Protein 1VMI (pdb70)

InterPro domains:
  IPR002505 Phosphate acetyl/butaryl transferase [PF01515] (1-320)
  IPR004614 Phosphate acetyltransferase [TIGR00651] (17-319)
  IPR012147 Phosphate acetyl/butyryltransferase [PIRSF000428] (2-324)
  IPR042112 Phosphate acetyltransferase, domain 2 [G3DSA:3.40.50.10750] (140-296)
  IPR042113 Phosphate acetyltransferase, domain 1 [G3DSA:3.40.50.10950] (14-319)
  IPR050500 Phosphate Acetyltransferase/Butyryltransferase [PTHR43356] (2-330)

Secondary structure (DSSP, 8-state):
--HHHHHHHHHHHGGGGSPPPEEEES--SSHHHHHHHHHHHHTTS-EEEEES-HHHHHHHHHHHT-----EEE-TTS----HHHHHHHHHHHGGGPPTTHHHHTTS-------TTSS-SEE-B-SSS-HHHHHHHIIIII-BPTT----EEEE--BSSS-----EESSSS-SS--HHHHHHHHHHHHHHHHHHHSSPPEE---S-STTSS-SHHHHHHHHHHHHHHHH-TTSEE--S--HHHHH-HHHHHHH-TT-TTTT------SSHHHHHHHHHHHHHHH-B----PEEESBS---B--TT--HHHHHHHHHHHH---

Sequence (321 aa):
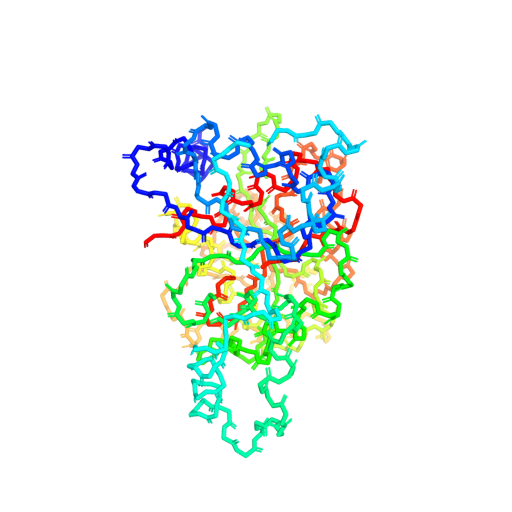TDPALRAIIERCRELALRAPARVVFPDALDQRVLKAAQYLHQQGLATPILVANPFELRQFALSHGVADGLQVIDPHGNLAREEFAHRWLARAGEKTPPDALEKLTDPLFAAAVSAGKADVCIAGNLSSTANVLRAGLRIIGLQPGCKTLSSIFLLPQYSGPALGFADCSVVPQPTAAQLADIALASAETWRAITGEEPRVALSFSSNGSARHPCVANVQQATEIVRERAPKLVVDGELQFDAAFVPEVAAQKAPASPLQGKANVVFPSLEAGNIGYKIAQRLGGYRAVGPLIQGLAAPHDLSRGCSVQEIIELALVAAVPR

Nearest PDB structures (foldseek):
  7t88-assembly1_A-2  TM=8.972E-01  e=1.144E-31  Escherichia coli str. K-12 substr. MG1655
  6znk-assembly2_H  TM=8.939E-01  e=1.761E-27  Bdellovibrio bacteriovorus HD100
  6zng-assembly1_E  TM=8.975E-01  e=1.053E-25  Bdellovibrio bacteriovorus HD100
  6zng-assembly1_D  TM=8.772E-01  e=2.173E-26  Bdellovibrio bacteriovorus HD100
  6znj-assembly1_B  TM=9.103E-01  e=3.195E-25  Bdellovibrio bacteriovorus HD100

B-factor: mean 49.69, std 4.91, range [24.26, 86.1]

Radius of gyration: 20.59 Å; Cα contacts (8 Å, |Δi|>4): 666; chains: 1; bounding box: 48×45×60 Å

GO terms:
  GO:0042803 protein homodimerization activity (F, IDA)
  GO:0008959 phosphate acetyltransferase activity (F, IDA)
  GO:0009408 response to heat (P, IMP)

Solvent-accessible surface area: 14406 Å² total

Structure (mmCIF, N/CA/C/O backbone):
data_1VMI
#
_entry.id   1VMI
#
_cell.length_a   95.307
_cell.length_b   95.307
_cell.length_c   175.512
_cell.angle_alpha   90.00
_cell.angle_beta   90.00
_cell.angle_gamma   120.00
#
_symmetry.space_group_name_H-M   'P 63 2 2'
#
loop_
_entity.id
_entity.type
_entity.pdbx_description
1 polymer 'putative phosphate acetyltransferase'
2 non-polymer GLYCEROL
3 water water
#
loop_
_atom_site.group_PDB
_atom_site.id
_atom_site.type_symbol
_atom_site.label_atom_id
_atom_site.label_alt_id
_atom_site.label_comp_id
_atom_site.label_asym_id
_atom_site.label_entity_id
_atom_site.label_seq_id
_atom_site.pdbx_PDB_ins_code
_atom_site.Cartn_x
_atom_site.Cartn_y
_atom_site.Cartn_z
_atom_site.occupancy
_atom_site.B_iso_or_equiv
_atom_site.auth_seq_id
_atom_site.auth_comp_id
_atom_site.auth_asym_id
_atom_site.auth_atom_id
_atom_site.pdbx_PDB_model_num
ATOM 1 N N . THR A 1 7 ? 12.523 49.977 34.584 1.00 63.04 -6 THR A N 1
ATOM 2 C CA . THR A 1 7 ? 13.880 49.645 35.136 1.00 62.85 -6 THR A CA 1
ATOM 3 C C . THR A 1 7 ? 14.279 48.190 34.840 1.00 62.15 -6 THR A C 1
ATOM 4 O O . THR A 1 7 ? 15.427 47.959 34.452 1.00 63.03 -6 THR A O 1
ATOM 8 N N . ASP A 1 8 ? 13.383 47.216 35.018 1.00 60.02 -5 ASP A N 1
ATOM 9 C CA . ASP A 1 8 ? 13.780 45.839 34.747 1.00 58.94 -5 ASP A CA 1
ATOM 10 C C . ASP A 1 8 ? 14.170 45.722 33.262 1.00 58.05 -5 ASP A C 1
ATOM 11 O O . ASP A 1 8 ? 13.358 46.017 32.380 1.00 57.34 -5 ASP A O 1
ATOM 16 N N . PRO A 1 9 ? 15.423 45.307 32.984 1.00 57.15 -4 PRO A N 1
ATOM 17 C CA . PRO A 1 9 ? 15.857 45.150 31.593 1.00 56.58 -4 PRO A CA 1
ATOM 18 C C . PRO A 1 9 ? 15.037 44.162 30.789 1.00 55.76 -4 PRO A C 1
ATOM 19 O O . PRO A 1 9 ? 14.989 44.274 29.575 1.00 56.13 -4 PRO A O 1
ATOM 23 N N . ALA A 1 10 ? 14.412 43.195 31.447 1.00 54.52 -3 ALA A N 1
ATOM 24 C CA . ALA A 1 10 ? 13.582 42.236 30.730 1.00 53.85 -3 ALA A CA 1
ATOM 25 C C . ALA A 1 10 ? 12.249 42.847 30.297 1.00 52.75 -3 ALA A C 1
ATOM 26 O O . ALA A 1 10 ? 11.781 42.558 29.212 1.00 52.50 -3 ALA A O 1
ATOM 28 N N . LEU A 1 11 ? 11.642 43.691 31.124 1.00 51.91 -2 LEU A N 1
ATOM 29 C CA . LEU A 1 11 ? 10.434 44.390 30.702 1.00 51.68 -2 LEU A CA 1
ATOM 30 C C . LEU A 1 11 ? 10.747 45.445 29.632 1.00 51.87 -2 LEU A C 1
ATOM 31 O O . LEU A 1 11 ? 10.052 45.553 28.621 1.00 52.09 -2 LEU A O 1
ATOM 36 N N . ARG A 1 12 ? 11.799 46.209 29.860 1.00 51.83 -1 ARG A N 1
ATOM 37 C CA . ARG A 1 12 ? 12.250 47.204 28.907 1.00 52.55 -1 ARG A CA 1
ATOM 38 C C . ARG A 1 12 ? 12.421 46.561 27.542 1.00 51.52 -1 ARG A C 1
ATOM 39 O O . ARG A 1 12 ? 11.918 47.069 26.533 1.00 51.19 -1 ARG A O 1
ATOM 47 N N . ALA A 1 13 ? 13.103 45.419 27.542 1.00 50.79 0 ALA A N 1
ATOM 48 C CA . ALA A 1 13 ? 13.417 44.701 26.319 1.00 50.57 0 ALA A CA 1
ATOM 49 C C . ALA A 1 13 ? 12.200 44.146 25.594 1.00 49.88 0 ALA A C 1
ATOM 50 O O . ALA A 1 13 ? 12.186 44.092 24.383 1.00 50.08 0 ALA A O 1
ATOM 52 N N . ILE A 1 14 ? 11.194 43.725 26.339 1.00 49.60 2 ILE A N 1
ATOM 53 C CA . ILE A 1 14 ? 9.956 43.151 25.779 1.00 49.21 2 ILE A CA 1
ATOM 54 C C . ILE A 1 14 ? 9.171 44.227 25.044 1.00 49.15 2 ILE A C 1
ATOM 55 O O . ILE A 1 14 ? 8.871 44.120 23.875 1.00 48.48 2 ILE A O 1
ATOM 60 N N . ILE A 1 15 ? 8.891 45.292 25.766 1.00 49.93 3 ILE A N 1
ATOM 61 C CA . ILE A 1 15 ? 8.173 46.449 25.258 1.00 50.99 3 ILE A CA 1
ATOM 62 C C . ILE A 1 15 ? 8.839 47.024 23.995 1.00 51.13 3 ILE A C 1
ATOM 63 O O . ILE A 1 15 ? 8.198 47.171 22.956 1.00 51.25 3 ILE A O 1
ATOM 68 N N . GLU A 1 16 ? 10.131 47.294 24.089 1.00 51.33 4 GLU A N 1
ATOM 69 C CA . GLU A 1 16 ? 10.854 47.876 22.984 1.00 51.67 4 GLU A CA 1
ATOM 70 C C . GLU A 1 16 ? 10.969 46.910 21.809 1.00 51.05 4 GLU A C 1
ATOM 71 O O . GLU A 1 16 ? 10.884 47.332 20.660 1.00 51.14 4 GLU A O 1
ATOM 77 N N . ARG A 1 17 ? 11.125 45.624 22.077 1.00 50.60 5 ARG A N 1
ATOM 78 C CA . ARG A 1 17 ? 11.111 44.641 20.991 1.00 50.44 5 ARG A CA 1
ATOM 79 C C . ARG A 1 17 ? 9.789 44.545 20.247 1.00 50.07 5 ARG A C 1
ATOM 80 O O . ARG A 1 17 ? 9.788 44.219 19.070 1.00 48.79 5 ARG A O 1
ATOM 88 N N . CYS A 1 18 ? 8.674 44.767 20.947 1.00 50.41 6 CYS A N 1
ATOM 89 C CA . CYS A 1 18 ? 7.357 44.854 20.300 1.00 50.64 6 CYS A CA 1
ATOM 90 C C . CYS A 1 18 ? 7.205 46.165 19.519 1.00 50.33 6 CYS A C 1
ATOM 91 O O . CYS A 1 18 ? 6.668 46.181 18.429 1.00 50.15 6 CYS A O 1
ATOM 94 N N . ARG A 1 19 ? 7.726 47.252 20.060 1.00 50.36 7 ARG A N 1
ATOM 95 C CA . ARG A 1 19 ? 7.817 48.498 19.288 1.00 50.49 7 ARG A CA 1
ATOM 96 C C . ARG A 1 19 ? 8.462 48.222 17.935 1.00 50.12 7 ARG A C 1
ATOM 97 O O . ARG A 1 19 ? 7.885 48.525 16.886 1.00 50.27 7 ARG A O 1
ATOM 99 N N . GLU A 1 20 ? 9.626 47.575 17.981 1.00 49.68 8 GLU A N 1
ATOM 100 C CA . GLU A 1 20 ? 10.510 47.435 16.826 1.00 49.11 8 GLU A CA 1
ATOM 101 C C . GLU A 1 20 ? 10.044 46.433 15.814 1.00 48.06 8 GLU A C 1
ATOM 102 O O . GLU A 1 20 ? 10.640 46.338 14.741 1.00 47.76 8 GLU A O 1
ATOM 108 N N . LEU A 1 21 ? 8.991 45.683 16.128 1.00 47.36 9 LEU A N 1
ATOM 109 C CA . LEU A 1 21 ? 8.363 44.814 15.135 1.00 46.99 9 LEU A CA 1
ATOM 110 C C . LEU A 1 21 ? 8.007 45.599 13.875 1.00 45.89 9 LEU A C 1
ATOM 111 O O . LEU A 1 21 ? 8.075 45.074 12.781 1.00 44.98 9 LEU A O 1
ATOM 116 N N . ALA A 1 22 ? 7.624 46.853 14.059 1.00 45.80 10 ALA A N 1
ATOM 117 C CA . ALA A 1 22 ? 7.258 47.743 12.957 1.00 46.24 10 ALA A CA 1
ATOM 118 C C . ALA A 1 22 ? 8.446 48.219 12.132 1.00 46.19 10 ALA A C 1
ATOM 119 O O . ALA A 1 22 ?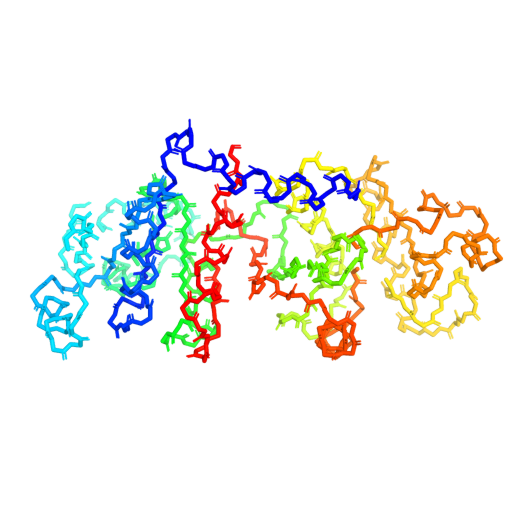 8.254 48.783 11.054 1.00 45.83 10 ALA A O 1
ATOM 121 N N . LEU A 1 23 ? 9.665 48.006 12.630 1.00 46.64 11 LEU A N 1
ATOM 122 C CA . LEU A 1 23 ? 10.875 48.607 12.012 1.00 46.90 11 LEU A CA 1
ATOM 123 C C . LEU A 1 23 ? 11.697 47.561 11.254 1.00 47.84 11 LEU A C 1
ATOM 124 O O . LEU A 1 23 ? 12.727 47.868 10.672 1.00 48.36 11 LEU A O 1
ATOM 129 N N . ARG A 1 24 ? 11.224 46.322 11.272 1.00 49.61 12 ARG A N 1
ATOM 130 C CA . ARG A 1 24 ? 11.817 45.231 10.507 1.00 51.14 12 ARG A CA 1
ATOM 131 C C . ARG A 1 24 ? 10.708 44.482 9.792 1.00 49.69 12 ARG A C 1
ATOM 132 O O . ARG A 1 24 ? 9.517 44.756 10.022 1.00 49.20 12 ARG A O 1
ATOM 140 N N . ALA A 1 25 ? 11.113 43.566 8.910 1.00 48.95 13 ALA A N 1
ATOM 141 C CA . ALA A 1 25 ? 10.185 42.773 8.098 1.00 48.41 13 ALA A CA 1
ATOM 142 C C . ALA A 1 25 ? 9.175 42.061 8.948 1.00 47.81 13 ALA A C 1
ATOM 143 O O . ALA A 1 25 ? 9.539 41.527 9.984 1.00 47.31 13 ALA A O 1
ATOM 145 N N . PRO A 1 26 ? 7.902 42.020 8.499 1.00 47.72 14 PRO A N 1
ATOM 146 C CA . PRO A 1 26 ? 6.869 41.494 9.403 1.00 47.92 14 PRO A CA 1
ATOM 147 C C . PRO A 1 26 ? 6.869 39.959 9.491 1.00 47.96 14 PRO A C 1
ATOM 148 O O . PRO A 1 26 ? 7.209 39.267 8.539 1.00 48.42 14 PRO A O 1
ATOM 152 N N . ALA A 1 27 ? 6.550 39.447 10.663 1.00 47.93 15 ALA A N 1
ATOM 153 C CA . ALA A 1 27 ? 6.329 38.033 10.851 1.00 48.01 15 ALA A CA 1
ATOM 154 C C . ALA A 1 27 ? 4.981 37.720 10.224 1.00 48.94 15 ALA A C 1
ATOM 155 O O . ALA A 1 27 ? 4.031 38.515 10.327 1.00 48.89 15 ALA A O 1
ATOM 157 N N . ARG A 1 28 ? 4.903 36.573 9.561 1.00 49.32 16 ARG A N 1
ATOM 158 C CA . ARG A 1 28 ? 3.652 36.086 9.026 1.00 49.96 16 ARG A CA 1
ATOM 159 C C . ARG A 1 28 ? 2.996 35.265 10.110 1.00 49.51 16 ARG A C 1
ATOM 160 O O . ARG A 1 28 ? 3.493 34.192 10.477 1.00 49.64 16 ARG A O 1
ATOM 168 N N . VAL A 1 29 ? 1.870 35.762 10.595 1.00 49.68 17 VAL A N 1
ATOM 169 C CA . VAL A 1 29 ? 1.117 35.112 11.670 1.00 49.82 17 VAL A CA 1
ATOM 170 C C . VAL A 1 29 ? -0.179 34.535 11.114 1.00 49.93 17 VAL A C 1
ATOM 171 O O . VAL A 1 29 ? -1.040 35.280 10.655 1.00 50.64 17 VAL A O 1
ATOM 175 N N . VAL A 1 30 ? -0.301 33.215 11.152 1.00 50.06 18 VAL A N 1
ATOM 176 C CA . VAL A 1 30 ? -1.469 32.538 10.584 1.00 50.73 18 VAL A CA 1
ATOM 177 C C . VAL A 1 30 ? -2.581 32.296 11.638 1.00 50.35 18 VAL A C 1
ATOM 178 O O . VAL A 1 30 ? -2.314 31.898 12.752 1.00 50.97 18 VAL A O 1
ATOM 182 N N . PHE A 1 31 ? -3.814 32.615 11.291 1.00 50.30 19 PHE A N 1
ATOM 183 C CA . PHE A 1 31 ? -4.956 32.468 12.197 1.00 50.32 19 PHE A CA 1
ATOM 184 C C . PHE A 1 31 ? -5.976 31.509 11.599 1.00 50.12 19 PHE A C 1
ATOM 185 O O . PHE A 1 31 ? -6.708 31.898 10.720 1.00 51.03 19 PHE A O 1
ATOM 193 N N . PRO A 1 32 ? -6.026 30.254 12.064 1.00 50.18 20 PRO A N 1
ATOM 194 C CA . PRO A 1 32 ? -6.980 29.298 11.510 1.00 49.96 20 PRO A CA 1
ATOM 195 C C . PRO A 1 32 ? -8.448 29.387 11.985 1.00 50.26 20 PRO A C 1
ATOM 196 O O . PRO A 1 32 ? -9.329 28.938 11.272 1.00 49.03 20 PRO A O 1
ATOM 200 N N . ASP A 1 33 ? -8.688 29.959 13.166 1.00 51.03 21 ASP A N 1
ATOM 201 C CA . ASP A 1 33 ? -10.015 30.253 13.683 1.00 50.36 21 ASP A CA 1
ATOM 202 C C . ASP A 1 33 ? -10.433 31.643 13.193 1.00 50.83 21 ASP A C 1
ATOM 203 O O . ASP A 1 33 ? -10.740 32.564 13.989 1.00 50.97 21 ASP A O 1
ATOM 208 N N . ALA A 1 34 ? -10.494 31.799 11.873 1.00 50.60 22 ALA A N 1
ATOM 209 C CA . ALA A 1 34 ? -10.697 33.132 11.276 1.00 50.43 22 ALA A CA 1
ATOM 210 C C . ALA A 1 34 ? -12.114 33.697 11.297 1.00 49.55 22 ALA A C 1
ATOM 211 O O . ALA A 1 34 ? -12.285 34.891 11.168 1.00 49.23 22 ALA A O 1
ATOM 213 N N . LEU A 1 35 ? -13.122 32.840 11.431 1.00 49.06 23 LEU A N 1
ATOM 214 C CA . LEU A 1 35 ? -14.488 33.256 11.419 1.00 49.05 23 LEU A CA 1
ATOM 215 C C . LEU A 1 35 ? -14.880 33.717 12.819 1.00 48.74 23 LEU A C 1
ATOM 216 O O . LEU A 1 35 ? -15.796 33.191 13.461 1.00 48.68 23 LEU A O 1
ATOM 221 N N . ASP A 1 36 ? -14.193 34.761 13.254 1.00 48.45 24 ASP A N 1
ATOM 222 C CA . ASP A 1 36 ? -14.329 35.271 14.572 1.00 48.00 24 ASP A CA 1
ATOM 223 C C . ASP A 1 36 ? -13.967 36.728 14.467 1.00 48.42 24 ASP A C 1
ATOM 224 O O . ASP A 1 36 ? -12.868 37.069 14.079 1.00 48.28 24 ASP A O 1
ATOM 229 N N . GLN A 1 37 ? -14.901 37.593 14.814 1.00 48.56 25 GLN A N 1
ATOM 230 C CA . GLN A 1 37 ? -14.687 38.994 14.632 1.00 49.74 25 GLN A CA 1
ATOM 231 C C . GLN A 1 37 ? -13.528 39.558 15.464 1.00 48.74 25 GLN A C 1
ATOM 232 O O . GLN A 1 37 ? -12.954 40.552 15.089 1.00 48.56 25 GLN A O 1
ATOM 238 N N . ARG A 1 38 ? -13.186 38.918 16.573 1.00 48.51 26 ARG A N 1
ATOM 239 C CA . ARG A 1 38 ? -12.046 39.330 17.376 1.00 47.76 26 ARG A CA 1
ATOM 240 C C . ARG A 1 38 ? -10.744 39.126 16.625 1.00 48.16 26 ARG A C 1
ATOM 241 O O . ARG A 1 38 ? -9.847 40.003 16.634 1.00 47.82 26 ARG A O 1
ATOM 249 N N . VAL A 1 39 ? -10.637 37.966 15.980 1.00 47.49 27 VAL A N 1
ATOM 250 C CA . VAL A 1 39 ? -9.484 37.672 15.122 1.00 47.94 27 VAL A CA 1
ATOM 251 C C . VAL A 1 39 ? -9.374 38.630 13.944 1.00 47.81 27 VAL A C 1
ATOM 252 O O . VAL A 1 39 ? -8.300 39.081 13.613 1.00 45.94 27 VAL A O 1
ATOM 256 N N . LEU A 1 40 ? -10.502 38.914 13.296 1.00 48.03 28 LEU A N 1
ATOM 257 C CA . LEU A 1 40 ? -10.511 39.860 12.170 1.00 47.60 28 LEU A CA 1
ATOM 258 C C . LEU A 1 40 ? -10.050 41.230 12.641 1.00 47.29 28 LEU A C 1
ATOM 259 O O . LEU A 1 40 ? -9.276 41.889 11.964 1.00 47.64 28 LEU A O 1
ATOM 264 N N . LYS A 1 41 ? -10.516 41.649 13.811 1.00 46.94 29 LYS A N 1
ATOM 265 C CA . LYS A 1 41 ? -10.123 42.929 14.359 1.00 46.27 29 LYS A CA 1
ATOM 266 C C . LYS A 1 41 ? -8.634 42.944 14.728 1.00 47.01 29 LYS A C 1
ATOM 267 O O . LYS A 1 41 ? -7.891 43.904 14.397 1.00 47.17 29 LYS A O 1
ATOM 273 N N . ALA A 1 42 ? -8.190 41.897 15.422 1.00 47.36 30 ALA A N 1
ATOM 274 C CA . ALA A 1 42 ? -6.772 41.785 15.799 1.00 47.56 30 ALA A CA 1
ATOM 275 C C . ALA A 1 42 ? -5.885 41.843 14.552 1.00 47.99 30 ALA A C 1
ATOM 276 O O . ALA A 1 42 ? -4.903 42.591 14.514 1.00 46.86 30 ALA A O 1
ATOM 278 N N . ALA A 1 43 ? -6.251 41.028 13.551 1.00 47.42 31 ALA A N 1
ATOM 279 C CA . ALA A 1 43 ? -5.606 40.989 12.237 1.00 47.53 31 ALA A CA 1
ATOM 280 C C . ALA A 1 43 ? -5.542 42.334 11.523 1.00 47.53 31 ALA A C 1
ATOM 281 O O . ALA A 1 43 ? -4.476 42.757 11.026 1.00 47.11 31 ALA A O 1
ATOM 283 N N . GLN A 1 44 ? -6.669 43.026 11.478 1.00 46.97 32 GLN A N 1
ATOM 284 C CA . GLN A 1 44 ? -6.692 44.305 10.811 1.00 47.01 32 GLN A CA 1
ATOM 285 C C . GLN A 1 44 ? -5.790 45.346 11.534 1.00 46.34 32 GLN A C 1
ATOM 286 O O . GLN A 1 44 ? -5.140 46.164 10.891 1.00 45.12 32 GLN A O 1
ATOM 292 N N . TYR A 1 45 ? -5.789 45.320 12.865 1.00 46.46 33 TYR A N 1
ATOM 293 C CA . TYR A 1 45 ? -4.910 46.159 13.667 1.00 45.94 33 TYR A CA 1
ATOM 294 C C . TYR A 1 45 ? -3.417 45.884 13.370 1.00 45.86 33 TYR A C 1
ATOM 295 O O . TYR A 1 45 ? -2.613 46.813 13.125 1.00 43.61 33 TYR A O 1
ATOM 304 N N . LEU A 1 46 ? -3.058 44.603 13.408 1.00 44.65 34 LEU A N 1
ATOM 305 C CA . LEU A 1 46 ? -1.681 44.191 13.155 1.00 45.44 34 LEU A CA 1
ATOM 306 C C . LEU A 1 46 ? -1.216 44.704 11.809 1.00 45.65 34 LEU A C 1
ATOM 307 O O . LEU A 1 46 ? -0.128 45.261 11.686 1.00 46.09 34 LEU A O 1
ATOM 312 N N . HIS A 1 47 ? -2.068 44.551 10.807 1.00 46.34 35 HIS A N 1
ATOM 313 C CA . HIS A 1 47 ? -1.783 45.013 9.456 1.00 45.57 35 HIS A CA 1
ATOM 314 C C . HIS A 1 47 ? -1.650 46.511 9.368 1.00 46.06 35 HIS A C 1
ATOM 315 O O . HIS A 1 47 ? -0.727 47.020 8.730 1.00 47.15 35 HIS A O 1
ATOM 322 N N . GLN A 1 48 ? -2.602 47.218 9.961 1.00 46.04 36 GLN A N 1
ATOM 323 C CA . GLN A 1 48 ? -2.636 48.653 9.903 1.00 46.14 36 GLN A CA 1
ATOM 324 C C . GLN A 1 48 ? -1.436 49.224 10.582 1.00 45.78 36 GLN A C 1
ATOM 325 O O . GLN A 1 48 ? -0.918 50.245 10.160 1.00 45.24 36 GLN A O 1
ATOM 331 N N . GLN A 1 49 ? -0.991 48.578 11.653 1.00 45.66 37 GLN A N 1
ATOM 332 C CA . GLN A 1 49 ? 0.153 49.084 12.411 1.00 45.24 37 GLN A CA 1
ATOM 333 C C . GLN A 1 49 ? 1.489 48.576 11.845 1.00 45.59 37 GLN A C 1
ATOM 334 O O . GLN A 1 49 ? 2.551 48.952 12.347 1.00 45.86 37 GLN A O 1
ATOM 340 N N . GLY A 1 50 ? 1.437 47.768 10.785 1.00 45.95 38 GLY A N 1
ATOM 341 C CA . GLY A 1 50 ? 2.643 47.154 10.205 1.00 46.45 38 GLY A CA 1
ATOM 342 C C . GLY A 1 50 ? 3.464 46.342 11.211 1.00 46.84 38 GLY A C 1
ATOM 343 O O . GLY A 1 50 ? 4.695 46.308 11.140 1.00 46.67 38 GLY A O 1
ATOM 344 N N . LEU A 1 51 ? 2.763 45.692 12.137 1.00 47.12 39 LEU A N 1
ATOM 345 C CA . LEU A 1 51 ? 3.375 44.929 13.211 1.00 48.03 39 LEU A CA 1
ATOM 346 C C . LEU A 1 51 ? 3.521 43.456 12.841 1.00 49.05 39 LEU A C 1
ATOM 347 O O . LEU A 1 51 ? 4.290 42.718 13.465 1.00 48.90 39 LEU A O 1
ATOM 352 N N . ALA A 1 52 ? 2.738 43.029 11.859 1.00 49.84 40 ALA A N 1
ATOM 353 C CA . ALA A 1 52 ? 2.780 41.650 11.385 1.00 50.31 40 ALA A CA 1
ATOM 354 C C . ALA A 1 52 ? 2.001 41.510 10.075 1.00 50.46 40 ALA A C 1
ATOM 355 O O . ALA A 1 52 ? 1.233 42.407 9.669 1.00 50.04 40 ALA A O 1
ATOM 357 N N . THR A 1 53 ? 2.241 40.396 9.398 1.00 50.89 41 THR A N 1
ATOM 358 C CA . THR A 1 53 ? 1.459 40.008 8.218 1.00 50.89 41 THR A CA 1
ATOM 359 C C . THR A 1 53 ? 0.487 38.890 8.626 1.00 51.36 41 THR A C 1
ATOM 360 O O . THR A 1 53 ? 0.894 37.729 8.687 1.00 52.34 41 THR A O 1
ATOM 364 N N . PRO A 1 54 ? -0.778 39.232 8.931 1.00 51.27 42 PRO A N 1
ATOM 365 C CA . PRO A 1 54 ? -1.746 38.217 9.277 1.00 51.56 42 PRO A CA 1
ATOM 366 C C . PRO A 1 54 ? -2.204 37.401 8.075 1.00 51.30 42 PRO A C 1
ATOM 367 O O . PRO A 1 54 ? -2.290 37.898 6.955 1.00 52.00 42 PRO A O 1
ATOM 371 N N . ILE A 1 55 ? -2.450 36.121 8.304 1.00 51.25 43 ILE A N 1
ATOM 372 C CA . ILE A 1 55 ? -2.964 35.243 7.267 1.00 50.06 43 ILE A CA 1
ATOM 373 C C . ILE A 1 55 ? -4.140 34.514 7.867 1.00 49.98 43 ILE A C 1
ATOM 374 O O . ILE A 1 55 ? -4.008 33.852 8.886 1.00 49.59 43 ILE A O 1
ATOM 379 N N . LEU A 1 56 ? -5.300 34.668 7.231 1.00 49.85 44 LEU A N 1
ATOM 380 C CA . LEU A 1 56 ? -6.535 34.070 7.699 1.00 49.17 44 LEU A CA 1
ATOM 381 C C . LEU A 1 56 ? -6.819 32.810 6.915 1.00 48.06 44 LEU A C 1
ATOM 382 O O . LEU A 1 56 ? -6.834 32.838 5.711 1.00 48.24 44 LEU A O 1
ATOM 387 N N . VAL A 1 57 ? -7.043 31.703 7.606 1.00 48.36 45 VAL A N 1
ATOM 388 C CA . VAL A 1 57 ? -7.321 30.395 6.956 1.00 48.46 45 VAL A CA 1
ATOM 389 C C . VAL A 1 57 ? -8.817 30.151 6.910 1.00 47.83 45 VAL A C 1
ATOM 390 O O . VAL A 1 57 ? -9.428 29.901 7.948 1.00 49.17 45 VAL A O 1
ATOM 394 N N 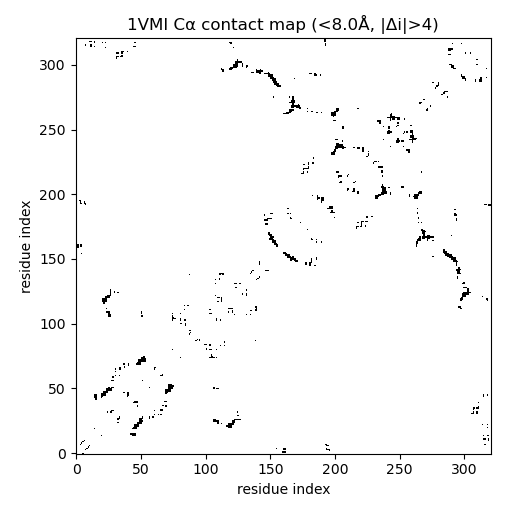. ALA A 1 58 ? -9.413 30.268 5.717 1.00 46.69 46 ALA A N 1
ATOM 395 C CA . ALA A 1 58 ? -10.887 30.179 5.549 1.00 45.76 46 ALA A CA 1
ATOM 396 C C . ALA A 1 58 ? -11.249 30.235 4.088 1.00 45.45 46 ALA A C 1
ATOM 397 O O . ALA A 1 58 ? -10.428 30.635 3.254 1.00 4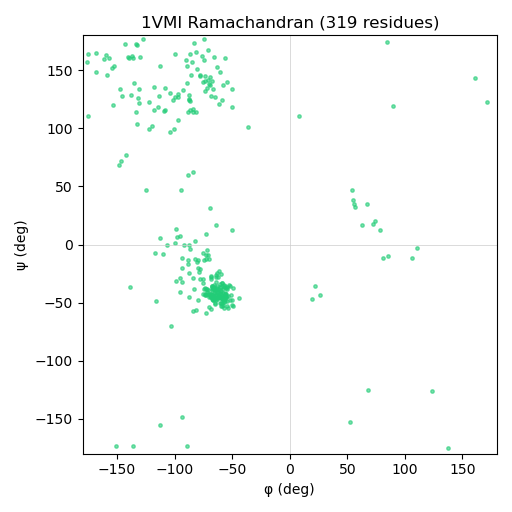5.92 46 ALA A O 1
ATOM 399 N N . ASN A 1 59 ? -12.478 29.848 3.765 1.00 44.16 47 ASN A N 1
ATOM 400 C CA . ASN A 1 59 ? -12.990 30.107 2.457 1.00 43.28 47 ASN A CA 1
ATOM 401 C C . ASN A 1 59 ? -13.178 31.626 2.311 1.00 42.89 47 ASN A C 1
ATOM 402 O O . ASN A 1 59 ? -13.792 32.266 3.182 1.00 41.84 47 ASN A O 1
ATOM 407 N N . PRO A 1 60 ? -12.621 32.208 1.240 1.00 42.04 48 PRO A N 1
ATOM 408 C CA . PRO A 1 60 ? -12.649 33.651 1.127 1.00 42.56 48 PRO A CA 1
ATOM 409 C C . PRO A 1 60 ? -14.040 34.207 0.891 1.00 42.41 48 PRO A C 1
ATOM 410 O O . PRO A 1 60 ? -14.301 35.336 1.247 1.00 43.05 48 PRO A O 1
ATOM 414 N N . PHE A 1 61 ? -14.919 33.419 0.288 1.00 43.15 49 PHE A N 1
ATOM 415 C CA . PHE A 1 61 ? -16.326 33.807 0.101 1.00 42.48 49 PHE A CA 1
ATOM 416 C C . PHE A 1 61 ? -17.089 33.769 1.417 1.00 42.97 49 PHE A C 1
ATOM 417 O O . PHE A 1 61 ? -17.870 34.667 1.724 1.00 42.09 49 PHE A O 1
ATOM 425 N N . GLU A 1 62 ? -16.826 32.747 2.218 1.00 44.07 50 GLU A N 1
ATOM 426 C CA . GLU A 1 62 ? -17.471 32.645 3.509 1.00 44.75 50 GLU A CA 1
ATOM 427 C C . GLU A 1 62 ? -17.043 33.747 4.469 1.00 44.79 50 GLU A C 1
ATOM 428 O O . GLU A 1 62 ? -17.881 34.356 5.149 1.00 44.42 50 GLU A O 1
ATOM 434 N N . LEU A 1 63 ? -15.742 33.973 4.525 1.00 45.24 51 LEU A N 1
ATOM 435 C CA . LEU A 1 63 ? -15.126 35.001 5.347 1.00 46.08 51 LEU A CA 1
ATOM 436 C C . LEU A 1 63 ? -15.523 36.412 4.931 1.00 47.18 51 LEU A C 1
ATOM 437 O O . LEU A 1 63 ? -15.795 37.259 5.793 1.00 47.82 51 LEU A O 1
ATOM 442 N N . ARG A 1 64 ? -15.538 36.690 3.633 1.00 47.13 52 ARG A N 1
ATOM 443 C CA . ARG A 1 64 ? -16.001 37.989 3.160 1.00 48.30 52 ARG A CA 1
ATOM 444 C C . ARG A 1 64 ? -17.443 38.316 3.624 1.00 48.30 52 ARG A C 1
ATOM 445 O O . ARG A 1 64 ? -17.721 39.431 4.033 1.00 47.83 52 ARG A O 1
ATOM 450 N N . GLN A 1 65 ? -18.345 37.346 3.514 1.00 48.70 53 GLN A N 1
ATOM 451 C CA . GLN A 1 65 ? -19.717 37.452 3.998 1.00 49.31 53 GLN A CA 1
ATOM 452 C C . GLN A 1 65 ? -19.746 37.648 5.519 1.00 48.69 53 GLN A C 1
ATOM 453 O O . GLN A 1 65 ? -20.486 38.492 6.035 1.00 48.13 53 GLN A O 1
ATOM 459 N N . PHE A 1 66 ? -18.923 36.870 6.229 1.00 48.60 54 PHE A N 1
ATOM 460 C CA . PHE A 1 66 ? -18.808 36.958 7.687 1.00 48.13 54 PHE A CA 1
ATOM 461 C C . PHE A 1 66 ? -18.423 38.384 8.096 1.00 47.89 54 PHE A C 1
ATOM 462 O O . PHE A 1 66 ? -19.097 39.041 8.880 1.00 47.35 54 PHE A O 1
ATOM 470 N N . ALA A 1 67 ? -17.334 38.846 7.518 1.00 48.21 55 ALA A N 1
ATOM 471 C CA . ALA A 1 67 ? -16.736 40.117 7.848 1.00 48.48 55 ALA A CA 1
ATOM 472 C C . ALA A 1 67 ? -17.624 41.286 7.477 1.00 48.96 55 ALA A C 1
ATOM 473 O O . ALA A 1 67 ? -17.654 42.272 8.185 1.00 49.57 55 ALA A O 1
ATOM 475 N N . LEU A 1 68 ? -18.337 41.171 6.368 1.00 49.41 56 LEU A N 1
ATOM 476 C CA . LEU A 1 68 ? -19.260 42.196 5.945 1.00 49.70 56 LEU A CA 1
ATOM 477 C C . LEU A 1 68 ? -20.406 42.255 6.951 1.00 50.53 56 LEU A C 1
ATOM 478 O O . LEU A 1 68 ? -20.884 43.357 7.281 1.00 50.62 56 LEU A O 1
ATOM 481 N N . SER A 1 69 ? -20.833 41.107 7.475 1.00 51.03 57 SER A N 1
ATOM 482 C CA . SER A 1 69 ? -21.961 41.114 8.412 1.00 52.21 57 SER A CA 1
ATOM 483 C C . SER A 1 69 ? -21.551 41.535 9.831 1.00 52.55 57 SER A C 1
ATOM 484 O O . SER A 1 69 ? -22.383 41.972 10.589 1.00 52.90 57 SER A O 1
ATOM 487 N N . HIS A 1 70 ? -20.274 41.454 10.176 1.00 53.14 58 HIS A N 1
ATOM 488 C CA . HIS A 1 70 ? -19.814 41.925 11.495 1.00 53.55 58 HIS A CA 1
ATOM 489 C C . HIS A 1 70 ? -19.185 43.323 11.421 1.00 53.31 58 HIS A C 1
ATOM 490 O O . HIS A 1 70 ? -18.728 43.851 12.420 1.00 52.92 58 HIS A O 1
ATOM 497 N N . GLY A 1 71 ? -19.169 43.918 10.236 1.00 53.12 59 GLY A N 1
ATOM 498 C CA . GLY A 1 71 ? -18.629 45.256 10.043 1.00 53.35 59 GLY A CA 1
ATOM 499 C C . GLY A 1 71 ? -17.133 45.446 10.238 1.00 53.78 59 GLY A C 1
ATOM 500 O O . GLY A 1 71 ? -16.718 46.503 10.702 1.00 54.45 59 GLY A O 1
ATOM 501 N N . VAL A 1 72 ? -16.328 44.452 9.877 1.00 54.05 60 VAL A N 1
ATOM 502 C CA . VAL A 1 72 ? -14.882 44.516 10.036 1.00 55.16 60 VAL A CA 1
ATOM 503 C C . VAL A 1 72 ? -14.184 44.672 8.690 1.00 56.41 60 VAL A C 1
ATOM 504 O O . VAL A 1 72 ? -14.478 43.965 7.744 1.00 56.56 60 VAL A O 1
ATOM 508 N N . ALA A 1 73 ? -13.224 45.588 8.642 1.00 58.26 61 ALA A N 1
ATOM 509 C CA . ALA A 1 73 ? -12.500 45.887 7.426 1.00 59.56 61 ALA A CA 1
ATOM 510 C C . ALA A 1 73 ? -11.481 44.791 7.065 1.00 60.62 61 ALA A C 1
ATOM 511 O O . ALA A 1 73 ? -10.516 44.530 7.809 1.00 60.87 61 ALA A O 1
ATOM 521 N N . ASP A 1 75 ? -9.634 44.869 4.301 1.00 59.81 63 ASP A N 1
ATOM 522 C CA . ASP A 1 75 ? -8.612 45.535 3.503 1.00 58.96 63 ASP A CA 1
ATOM 523 C C . ASP A 1 75 ? -7.188 45.087 3.802 1.00 57.43 63 ASP A C 1
ATOM 524 O O . ASP A 1 75 ? -6.693 45.252 4.914 1.00 56.14 63 ASP A O 1
ATOM 529 N N . GLY A 1 76 ? -6.530 44.548 2.780 1.00 56.12 64 GLY A N 1
ATOM 530 C CA . GLY A 1 76 ? -5.109 44.229 2.851 1.00 55.22 64 GLY A CA 1
ATOM 531 C C . GLY A 1 76 ? -4.772 42.951 3.596 1.00 54.66 64 GLY A C 1
ATOM 532 O O . GLY A 1 76 ? -3.609 42.732 3.896 1.00 54.11 64 GLY A O 1
ATOM 533 N N . LEU A 1 77 ? -5.770 42.103 3.893 1.00 54.14 65 LEU A N 1
ATOM 534 C CA . LEU A 1 77 ? -5.545 40.866 4.683 1.00 53.74 65 LEU A CA 1
ATOM 535 C C . LEU A 1 77 ? -5.492 39.639 3.791 1.00 53.42 65 LEU A C 1
ATOM 536 O O . LEU A 1 77 ? -6.452 39.375 3.056 1.00 53.52 65 LEU A O 1
ATOM 541 N N . GLN A 1 78 ? -4.406 38.865 3.875 1.00 52.22 66 GLN A N 1
ATOM 542 C CA . GLN A 1 78 ? -4.343 37.663 3.097 1.00 52.35 66 GLN A CA 1
ATOM 543 C C . GLN A 1 78 ? -5.272 36.599 3.690 1.00 50.25 66 GLN A C 1
ATOM 544 O O . GLN A 1 78 ? -5.299 36.376 4.870 1.00 48.99 66 GLN A O 1
ATOM 550 N N . VAL A 1 79 ? -6.061 35.992 2.812 1.00 49.80 67 VAL A N 1
ATOM 551 C CA . VAL A 1 79 ? -6.912 34.856 3.104 1.00 49.48 67 VAL A CA 1
ATOM 552 C C . VAL A 1 79 ? -6.488 33.654 2.255 1.00 49.09 67 VAL A C 1
ATOM 553 O O . VAL A 1 79 ? -6.287 33.779 1.064 1.00 47.45 67 VAL A O 1
ATOM 557 N N . ILE A 1 80 ? -6.407 32.485 2.878 1.00 49.55 68 ILE A N 1
ATOM 558 C CA . ILE A 1 80 ? -6.007 31.276 2.192 1.00 50.01 68 ILE A CA 1
ATOM 559 C C . ILE A 1 80 ? -6.995 30.132 2.511 1.00 49.69 68 ILE A C 1
ATOM 560 O O . ILE A 1 80 ? -7.283 29.845 3.667 1.00 50.05 68 ILE A O 1
ATOM 565 N N . ASP A 1 81 ? -7.531 29.510 1.460 1.00 48.96 69 ASP A N 1
ATOM 566 C CA . ASP A 1 81 ? -8.521 28.459 1.588 1.00 48.63 69 ASP A CA 1
ATOM 567 C C . ASP A 1 81 ? -7.855 27.065 1.765 1.00 48.00 69 ASP A C 1
ATOM 568 O O . ASP A 1 81 ? -7.183 26.584 0.851 1.00 47.76 69 ASP A O 1
ATOM 573 N N . PRO A 1 82 ? -8.059 26.413 2.935 1.00 47.68 70 PRO A N 1
ATOM 574 C CA . PRO A 1 82 ? -7.431 25.131 3.182 1.00 48.45 70 PRO A CA 1
ATOM 575 C C . PRO A 1 82 ? -8.074 23.992 2.420 1.00 48.85 70 PRO A C 1
ATOM 576 O O . PRO A 1 82 ? -7.467 22.947 2.334 1.00 49.42 70 PRO A O 1
ATOM 580 N N . HIS A 1 83 ? -9.263 24.206 1.847 1.00 49.15 71 HIS A N 1
ATOM 581 C CA . HIS A 1 83 ? -9.880 23.227 0.979 1.00 49.30 71 HIS A CA 1
ATOM 582 C C . HIS A 1 83 ? -9.442 23.426 -0.472 1.00 48.88 71 HIS A C 1
ATOM 583 O O . HIS A 1 83 ? -9.650 22.565 -1.311 1.00 48.75 71 HIS A O 1
ATOM 590 N N . GLY A 1 84 ? -8.834 24.560 -0.783 1.00 48.11 72 GLY A N 1
ATOM 591 C CA . GLY A 1 84 ? -8.163 24.698 -2.071 1.00 47.31 72 GLY A CA 1
ATOM 592 C C . GLY A 1 84 ? -6.701 24.337 -1.892 1.00 46.53 72 GLY A C 1
ATOM 593 O O . GLY A 1 84 ? -6.353 23.523 -1.033 1.00 47.15 72 GLY A O 1
ATOM 594 N N . ASN A 1 85 ? -5.839 24.974 -2.672 1.00 45.16 73 ASN A N 1
ATOM 595 C CA . ASN A 1 85 ? -4.412 24.918 -2.421 1.00 44.75 73 ASN A CA 1
ATOM 596 C C . ASN A 1 85 ? -3.919 23.462 -2.327 1.00 44.39 73 ASN A C 1
ATOM 597 O O . ASN A 1 85 ? -3.188 23.089 -1.411 1.00 44.99 73 ASN A O 1
ATOM 602 N N . LEU A 1 86 ? -4.347 22.655 -3.295 1.00 43.90 74 LEU A N 1
ATOM 603 C CA . LEU A 1 86 ? -3.949 21.248 -3.406 1.00 43.32 74 LEU A CA 1
ATOM 604 C C . LEU A 1 86 ? -2.437 21.109 -3.569 1.00 43.83 74 LEU A C 1
ATOM 605 O O . LEU A 1 86 ? -1.812 20.267 -2.938 1.00 42.79 74 LEU A O 1
ATOM 610 N N . ALA A 1 87 ? -1.873 21.940 -4.435 1.00 44.96 75 ALA A N 1
ATOM 611 C CA . ALA A 1 87 ? -0.427 22.004 -4.632 1.00 45.97 75 ALA A CA 1
ATOM 612 C C . ALA A 1 87 ? 0.281 22.145 -3.301 1.00 46.95 75 ALA A C 1
ATOM 613 O O . ALA A 1 87 ? 1.218 21.422 -3.016 1.00 45.46 75 ALA A O 1
ATOM 623 N N . ARG A 1 89 ? -1.131 21.706 -0.152 1.00 47.14 77 ARG A N 1
ATOM 624 C CA . ARG A 1 89 ? -1.485 20.560 0.680 1.00 46.54 77 ARG A CA 1
ATOM 625 C C . ARG A 1 89 ? -0.724 19.282 0.319 1.00 45.61 77 ARG A C 1
ATOM 626 O O . ARG A 1 89 ? -0.403 18.513 1.205 1.00 44.58 77 ARG A O 1
ATOM 634 N N . GLU A 1 90 ? -0.454 19.064 -0.969 1.00 45.49 78 GLU A N 1
ATOM 635 C CA . GLU A 1 90 ? 0.432 17.970 -1.408 1.00 46.17 78 GLU A CA 1
ATOM 636 C C . GLU A 1 90 ? 1.859 18.077 -0.862 1.00 46.35 78 GLU A C 1
ATOM 637 O O . GLU A 1 90 ? 2.415 17.102 -0.369 1.00 46.33 78 GLU A O 1
ATOM 643 N N . GLU A 1 91 ? 2.428 19.272 -0.927 1.00 46.94 79 GLU A N 1
ATOM 644 C CA . GLU A 1 91 ? 3.702 19.552 -0.284 1.00 47.74 79 GLU A CA 1
ATOM 645 C C . GLU A 1 91 ? 3.624 19.321 1.238 1.00 46.41 79 GLU A C 1
ATOM 646 O O . GLU A 1 91 ? 4.562 18.809 1.819 1.00 46.40 79 GLU A O 1
ATOM 652 N N . PHE A 1 92 ? 2.528 19.702 1.890 1.00 45.78 80 PHE A N 1
ATOM 653 C CA . PHE A 1 92 ? 2.403 19.503 3.349 1.00 44.90 80 PHE A CA 1
ATOM 654 C C . PHE A 1 92 ? 2.272 17.995 3.673 1.00 44.52 80 PHE A C 1
ATOM 655 O O . PHE A 1 92 ? 2.856 17.487 4.628 1.00 43.79 80 PHE A O 1
ATOM 663 N N . ALA A 1 93 ? 1.473 17.304 2.876 1.00 44.08 81 ALA A N 1
ATOM 664 C CA . ALA A 1 93 ? 1.322 15.874 2.997 1.00 44.58 81 ALA A CA 1
ATOM 665 C C . ALA A 1 93 ? 2.676 15.210 2.887 1.00 45.22 81 ALA A C 1
ATOM 666 O O . ALA A 1 93 ? 3.010 14.362 3.711 1.00 45.32 81 ALA A O 1
ATOM 668 N N . HIS A 1 94 ? 3.463 15.614 1.886 1.00 46.00 82 HIS A N 1
ATOM 669 C CA . HIS A 1 94 ? 4.801 15.032 1.679 1.00 47.00 82 HIS A CA 1
ATOM 670 C C . HIS A 1 94 ? 5.760 15.326 2.848 1.00 46.58 82 HIS A C 1
ATOM 671 O O . HIS A 1 94 ? 6.403 14.413 3.348 1.00 45.78 82 HIS A O 1
ATOM 678 N N . ARG A 1 95 ? 5.809 16.573 3.323 1.00 46.71 83 ARG A N 1
ATOM 679 C CA . ARG A 1 95 ? 6.616 16.911 4.499 1.00 47.74 83 ARG A CA 1
ATOM 680 C C . ARG A 1 95 ? 6.189 16.148 5.751 1.00 47.30 83 ARG A C 1
ATOM 681 O O . ARG A 1 95 ? 7.007 15.798 6.598 1.00 47.23 83 ARG A O 1
ATOM 689 N N . TRP A 1 96 ? 4.899 15.890 5.867 1.00 47.86 84 TRP A N 1
ATOM 690 C CA . TRP A 1 96 ? 4.362 15.129 6.986 1.00 48.18 84 TRP A CA 1
ATOM 691 C C . TRP A 1 96 ? 4.796 13.667 6.904 1.00 47.53 84 TRP A C 1
ATOM 692 O O . TRP A 1 96 ? 5.165 13.079 7.892 1.00 46.69 84 TRP A O 1
ATOM 703 N N . LEU A 1 97 ? 4.722 13.092 5.717 1.00 47.97 85 LEU A N 1
ATOM 704 C CA . LEU A 1 97 ? 5.142 11.698 5.507 1.00 48.48 85 LEU A CA 1
ATOM 705 C C . LEU A 1 97 ? 6.612 11.527 5.862 1.00 48.67 85 LEU A C 1
ATOM 706 O O . LEU A 1 97 ? 6.953 10.704 6.697 1.00 48.71 85 LEU A O 1
ATOM 711 N N . ALA A 1 98 ? 7.458 12.365 5.275 1.00 49.28 86 ALA A N 1
ATOM 712 C CA . ALA A 1 98 ? 8.891 12.372 5.567 1.00 50.09 86 ALA A CA 1
ATOM 713 C C . ALA A 1 98 ? 9.236 12.454 7.067 1.00 50.73 86 ALA A C 1
ATOM 714 O O . ALA A 1 98 ? 10.206 11.865 7.525 1.00 50.19 86 ALA A O 1
ATOM 716 N N . ARG A 1 99 ? 8.447 13.191 7.827 1.00 52.27 87 ARG A N 1
ATOM 717 C CA . ARG A 1 99 ? 8.733 13.396 9.241 1.00 53.32 87 ARG A CA 1
ATOM 718 C C . ARG A 1 99 ? 8.181 12.212 10.009 1.00 53.47 87 ARG A C 1
ATOM 719 O O . ARG A 1 99 ? 8.912 11.513 10.684 1.00 54.22 87 ARG A O 1
ATOM 727 N N . ALA A 1 100 ? 6.885 11.969 9.853 1.00 53.60 88 ALA A N 1
ATOM 728 C CA . ALA A 1 100 ? 6.149 11.082 10.749 1.00 53.73 88 ALA A CA 1
ATOM 729 C C . ALA A 1 100 ? 6.206 9.624 10.331 1.00 53.67 88 ALA A C 1
ATOM 730 O O . ALA A 1 100 ? 6.032 8.736 11.157 1.00 53.82 88 ALA A O 1
ATOM 732 N N . GLY A 1 101 ? 6.432 9.379 9.050 1.00 53.41 89 GLY A N 1
ATOM 733 C CA . GLY A 1 101 ? 6.661 8.042 8.581 1.00 53.45 89 GLY A CA 1
ATOM 734 C C . GLY A 1 101 ? 5.441 7.150 8.669 1.00 53.77 89 GLY A C 1
ATOM 735 O O . GLY A 1 101 ? 4.405 7.467 8.106 1.00 53.61 89 GLY A O 1
ATOM 736 N N . GLU A 1 102 ? 5.589 6.005 9.340 1.00 54.09 90 GLU A N 1
ATOM 737 C CA . GLU A 1 102 ? 4.511 5.034 9.497 1.00 53.90 90 GLU A CA 1
ATOM 738 C C . GLU A 1 102 ? 3.326 5.679 10.198 1.00 53.64 90 GLU A C 1
ATOM 739 O O . GLU A 1 102 ? 2.197 5.356 9.903 1.00 53.46 90 GLU A O 1
ATOM 741 N N . LYS A 1 103 ? 3.598 6.613 11.104 1.00 53.47 91 LYS A N 1
ATOM 742 C CA . LYS A 1 103 ? 2.552 7.339 11.828 1.00 53.55 91 LYS A CA 1
ATOM 743 C C . LYS A 1 103 ? 1.787 8.372 10.974 1.00 53.31 91 LYS A C 1
ATOM 744 O O . LYS A 1 103 ? 1.021 9.160 11.508 1.00 53.20 91 LYS A O 1
ATOM 747 N N . THR A 1 104 ? 1.999 8.395 9.665 1.00 53.35 92 THR A N 1
ATOM 748 C CA . THR A 1 104 ? 1.316 9.363 8.813 1.00 53.45 92 THR A CA 1
ATOM 749 C C . THR A 1 104 ? -0.032 8.773 8.399 1.00 53.32 92 THR A C 1
ATOM 750 O O . THR A 1 104 ? -0.071 7.687 7.816 1.00 53.56 92 THR A O 1
ATOM 754 N N . PRO A 1 105 ? -1.147 9.483 8.690 1.00 53.12 93 PRO A N 1
ATOM 755 C CA . PRO A 1 105 ? -2.454 8.955 8.277 1.00 52.86 93 PRO A CA 1
ATOM 756 C C . PRO A 1 105 ? -2.578 8.839 6.766 1.00 52.75 93 PRO A C 1
ATOM 757 O O . PRO A 1 105 ? -1.951 9.609 6.028 1.00 52.51 93 PRO A O 1
ATOM 761 N N . PRO A 1 106 ? -3.407 7.908 6.280 1.00 52.78 94 PRO A N 1
ATOM 762 C CA . PRO A 1 106 ? -3.704 8.156 4.880 1.00 52.72 94 PRO A CA 1
ATOM 763 C C . PRO A 1 106 ? -4.826 9.196 4.925 1.00 52.21 94 PRO A C 1
ATOM 764 O O . PRO A 1 106 ? -5.333 9.580 6.018 1.00 52.43 94 PRO A O 1
ATOM 768 N N . ASP A 1 107 ? -5.181 9.700 3.759 1.00 51.11 95 ASP A N 1
ATOM 769 C CA . ASP A 1 107 ? -6.092 10.828 3.698 1.00 49.51 95 ASP A CA 1
ATOM 770 C C . ASP A 1 107 ? -5.431 12.032 4.380 1.00 47.29 95 ASP A C 1
ATOM 771 O O . ASP A 1 107 ? -6.100 12.992 4.676 1.00 45.25 95 ASP A O 1
ATOM 776 N N . ALA A 1 108 ? -4.106 11.995 4.581 1.00 45.79 96 ALA A N 1
ATOM 777 C CA . ALA A 1 108 ? -3.363 13.180 5.040 1.00 45.26 96 ALA A CA 1
ATOM 778 C C . ALA A 1 108 ? -3.817 14.422 4.267 1.00 44.52 96 ALA A C 1
ATOM 779 O O . ALA A 1 108 ? -4.055 15.460 4.845 1.00 44.89 96 ALA A O 1
ATOM 781 N N . LEU A 1 109 ? -3.925 14.280 2.953 1.00 43.54 97 LEU A N 1
ATOM 782 C CA . LEU A 1 109 ? -4.365 15.341 2.056 1.00 42.98 97 LEU A CA 1
ATOM 783 C C . LEU A 1 109 ? -5.666 15.975 2.505 1.00 43.10 97 LEU A C 1
ATOM 784 O O . LEU A 1 109 ? -5.783 17.183 2.488 1.00 43.38 97 LEU A O 1
ATOM 789 N N . GLU A 1 110 ? -6.620 15.148 2.919 1.00 43.49 98 GLU A N 1
ATOM 790 C CA . GLU A 1 110 ? -7.916 15.579 3.483 1.00 43.77 98 GLU A CA 1
ATOM 791 C C . GLU A 1 110 ? -7.857 16.157 4.882 1.00 43.55 98 GLU A C 1
ATOM 792 O O . GLU A 1 110 ? -8.537 17.146 5.205 1.00 44.34 98 GLU A O 1
ATOM 798 N N . LYS A 1 111 ? -7.096 15.515 5.745 1.00 43.71 99 LYS A N 1
ATOM 799 C CA . LYS A 1 111 ? -6.885 16.034 7.109 1.00 43.93 99 LYS A CA 1
ATOM 800 C C . LYS A 1 111 ? -6.275 17.433 7.085 1.00 43.34 99 LYS A C 1
ATOM 801 O O . LYS A 1 111 ? -6.605 18.262 7.926 1.00 43.73 99 LYS A O 1
ATOM 807 N N . LEU A 1 112 ? -5.435 17.708 6.093 1.00 42.75 100 LEU A N 1
ATOM 808 C CA . LEU A 1 112 ? -4.827 19.036 5.937 1.00 42.86 100 LEU A CA 1
ATOM 809 C C . LEU A 1 112 ? -5.780 20.130 5.480 1.00 43.31 100 LEU A C 1
ATOM 810 O O . LEU A 1 112 ? -5.413 21.318 5.501 1.00 43.61 100 LEU A O 1
ATOM 815 N N . THR A 1 113 ? -6.998 19.771 5.082 1.00 43.10 101 THR A N 1
ATOM 816 C CA . THR A 1 113 ? -7.993 20.791 4.761 1.00 43.43 101 THR A CA 1
ATOM 817 C C . THR A 1 113 ? -8.633 21.355 6.012 1.00 44.23 101 THR A C 1
ATOM 818 O O . THR A 1 113 ? -9.352 22.354 5.945 1.00 44.57 101 THR A O 1
ATOM 822 N N . ASP A 1 114 ? -8.432 20.689 7.151 1.00 45.47 102 ASP A N 1
ATOM 823 C CA . ASP A 1 114 ? -8.810 21.270 8.443 1.00 45.55 102 ASP A CA 1
ATOM 824 C C . ASP A 1 114 ? -7.937 22.506 8.664 1.00 45.06 102 ASP A C 1
ATOM 825 O O . ASP A 1 114 ? -6.713 22.408 8.558 1.00 44.14 102 ASP A O 1
ATOM 830 N N . PRO A 1 115 ? -8.555 23.667 8.944 1.00 45.20 103 PRO A N 1
ATOM 831 C CA . PRO A 1 115 ? -7.812 24.903 9.098 1.00 45.29 103 PRO A CA 1
ATOM 832 C C . PRO A 1 115 ? -6.682 24.851 10.121 1.00 45.75 103 PRO A C 1
ATOM 833 O O . PRO A 1 115 ? -5.665 25.428 9.894 1.00 45.50 103 PRO A O 1
ATOM 837 N N . LEU A 1 116 ? -6.867 24.166 11.235 1.00 46.63 104 LEU A N 1
ATOM 838 C CA . LEU A 1 116 ? -5.815 24.059 12.253 1.00 47.65 104 LEU A CA 1
ATOM 839 C C . LEU A 1 116 ? -4.592 23.330 11.735 1.00 48.14 104 LEU A C 1
ATOM 840 O O . LEU A 1 116 ? -3.445 23.713 11.988 1.00 49.07 104 LEU A O 1
ATOM 853 N N . PHE A 1 118 ? -3.890 22.778 8.396 1.00 45.27 106 PHE A N 1
ATOM 854 C CA . PHE A 1 118 ? -3.340 23.596 7.323 1.00 44.29 106 PHE A CA 1
ATOM 855 C C . PHE A 1 118 ? -2.430 24.703 7.880 1.00 44.10 106 PHE A C 1
ATOM 856 O O . PHE A 1 118 ? -1.367 24.952 7.336 1.00 43.90 106 PHE A O 1
ATOM 864 N N . ALA A 1 119 ? -2.863 25.362 8.957 1.00 44.26 107 ALA A N 1
ATOM 865 C CA . ALA A 1 119 ? -2.088 26.444 9.588 1.00 44.35 107 ALA A CA 1
ATOM 866 C C . ALA A 1 119 ? -0.840 25.880 10.245 1.00 44.09 107 ALA A C 1
ATOM 867 O O . ALA A 1 119 ? 0.224 26.465 10.146 1.00 44.41 107 ALA A O 1
ATOM 869 N N . ALA A 1 120 ? -0.973 24.745 10.923 1.00 43.93 108 ALA A N 1
ATOM 870 C CA . ALA A 1 120 ? 0.179 24.115 11.535 1.00 44.62 108 ALA A CA 1
ATOM 871 C C . ALA A 1 120 ? 1.231 23.736 10.454 1.00 45.39 108 ALA A C 1
ATOM 872 O O . ALA A 1 120 ? 2.440 23.910 10.657 1.00 44.82 108 ALA A O 1
ATOM 874 N N . ALA A 1 121 ? 0.747 23.241 9.307 1.00 45.81 109 ALA A N 1
ATOM 875 C CA . ALA A 1 121 ? 1.595 22.788 8.213 1.00 45.67 109 ALA A CA 1
ATOM 876 C C . ALA A 1 121 ? 2.310 23.944 7.527 1.00 46.63 109 ALA A C 1
ATO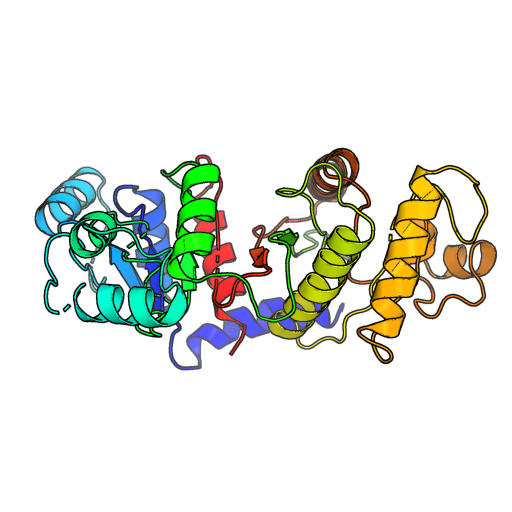M 877 O O . ALA A 1 121 ? 3.461 23.788 7.056 1.00 45.89 109 ALA A O 1
ATOM 887 N N . VAL A 1 123 ? 3.223 26.664 9.135 1.00 47.15 111 VAL A N 1
ATOM 888 C CA . VAL A 1 123 ? 4.267 27.081 10.064 1.00 46.79 111 VAL A CA 1
ATOM 889 C C . VAL A 1 123 ? 5.427 26.081 9.972 1.00 46.98 111 VAL A C 1
ATOM 890 O O . VAL A 1 123 ? 6.577 26.465 9.821 1.00 46.80 111 VAL A O 1
ATOM 894 N N . SER A 1 124 ? 5.101 24.797 10.007 1.00 46.66 112 SER A N 1
ATOM 895 C CA . SER A 1 124 ? 6.097 23.755 9.966 1.00 46.52 112 SER A CA 1
ATOM 896 C C . SER A 1 124 ? 6.975 23.867 8.712 1.00 46.39 112 SER A C 1
ATOM 897 O O . SER A 1 124 ? 8.148 23.575 8.758 1.00 46.54 112 SER A O 1
ATOM 900 N N . ALA A 1 125 ? 6.382 24.301 7.605 1.00 46.34 113 ALA A N 1
ATOM 901 C CA . ALA A 1 125 ? 7.033 24.378 6.309 1.00 45.85 113 ALA A CA 1
ATOM 902 C C . ALA A 1 125 ? 7.653 25.741 6.087 1.00 46.20 113 ALA A C 1
ATOM 903 O O . ALA A 1 125 ? 8.234 25.983 5.035 1.00 46.54 113 ALA A O 1
ATOM 905 N N . GLY A 1 126 ? 7.508 26.632 7.055 1.00 45.98 114 GLY A N 1
ATOM 906 C CA . GLY A 1 126 ? 8.006 27.997 6.924 1.00 46.63 114 GLY A CA 1
ATOM 907 C C . GLY A 1 126 ? 7.224 28.893 5.965 1.00 46.64 114 GLY A C 1
ATOM 908 O O . GLY A 1 126 ? 7.742 29.927 5.543 1.00 46.08 114 GLY A O 1
ATOM 909 N N . LYS A 1 127 ? 5.985 28.517 5.615 1.00 46.40 115 LYS A N 1
ATOM 910 C CA . LYS A 1 127 ? 5.124 29.439 4.850 1.00 46.21 115 LYS A CA 1
ATOM 911 C C . LYS A 1 127 ? 4.462 30.480 5.762 1.00 45.65 115 LYS A C 1
ATOM 912 O O . LYS A 1 127 ? 3.951 31.504 5.294 1.00 45.59 115 LYS A O 1
ATOM 918 N N . ALA A 1 128 ? 4.496 30.203 7.061 1.00 44.92 116 ALA A N 1
ATOM 919 C CA . ALA A 1 128 ? 4.181 31.162 8.109 1.00 44.37 116 ALA A CA 1
ATOM 920 C C . ALA A 1 128 ? 5.211 31.013 9.229 1.00 43.99 116 ALA A C 1
ATOM 921 O O . ALA A 1 128 ? 5.875 29.990 9.319 1.00 43.23 116 ALA A O 1
ATOM 923 N N . ASP A 1 129 ? 5.304 32.022 10.087 1.00 44.22 117 ASP A N 1
ATOM 924 C CA . ASP A 1 129 ? 6.252 32.023 11.198 1.00 44.57 117 ASP A CA 1
ATOM 925 C C . ASP A 1 129 ? 5.595 31.615 12.492 1.00 45.19 117 ASP A C 1
ATOM 926 O O . ASP A 1 129 ? 6.269 31.059 13.369 1.00 46.85 117 ASP A O 1
ATOM 931 N N . VAL A 1 130 ? 4.307 31.930 12.643 1.00 44.23 118 VAL A N 1
ATOM 932 C CA . VAL A 1 130 ? 3.614 31.720 13.890 1.00 44.59 118 VAL A CA 1
ATOM 933 C C . VAL A 1 130 ? 2.158 31.374 13.644 1.00 43.57 118 VAL A C 1
ATOM 934 O O . VAL A 1 130 ? 1.504 32.025 12.868 1.00 42.28 118 VAL A O 1
ATOM 938 N N . CYS A 1 131 ? 1.660 30.351 14.322 1.00 44.43 119 CYS A N 1
ATOM 939 C CA . CYS A 1 131 ? 0.232 30.055 14.303 1.00 45.16 119 CYS A CA 1
ATOM 940 C C . CYS A 1 131 ? -0.376 30.508 15.628 1.00 45.55 119 CYS A C 1
ATOM 941 O O . CYS A 1 131 ? 0.132 30.203 16.697 1.00 45.72 119 CYS A O 1
ATOM 944 N N . ILE A 1 132 ? -1.461 31.255 15.543 1.00 45.90 120 ILE A N 1
ATOM 945 C CA . ILE A 1 132 ? -2.255 31.575 16.722 1.00 45.73 120 ILE A CA 1
ATOM 946 C C . ILE A 1 132 ? -3.664 31.087 16.487 1.00 45.38 120 ILE A C 1
ATOM 947 O O . ILE A 1 132 ? -4.303 31.491 15.540 1.00 45.37 120 ILE A O 1
ATOM 952 N N . ALA A 1 133 ? -4.131 30.221 17.383 1.00 45.43 121 ALA A N 1
ATOM 953 C CA . ALA A 1 133 ? -5.428 29.561 17.288 1.00 45.41 121 ALA A CA 1
ATOM 954 C C . ALA A 1 133 ? -6.031 29.429 18.682 1.00 45.21 121 ALA A C 1
ATOM 955 O O . ALA A 1 133 ? -5.365 29.702 19.677 1.00 44.27 121 ALA A O 1
ATOM 957 N N . GLY A 1 134 ? -7.285 28.985 18.742 1.00 45.04 122 GLY A N 1
ATOM 958 C CA . GLY A 1 134 ? -7.908 28.616 20.005 1.00 44.71 122 GLY A CA 1
ATOM 959 C C . GLY A 1 134 ? -9.010 29.547 20.464 1.00 45.34 122 GLY A C 1
ATOM 960 O O . GLY A 1 134 ? -9.660 29.289 21.493 1.00 44.78 122 GLY A O 1
ATOM 961 N N . ASN A 1 135 ? -9.217 30.615 19.692 1.00 45.52 123 ASN A N 1
ATOM 962 C CA . ASN A 1 135 ? -10.304 31.534 19.927 1.00 45.41 123 ASN A CA 1
ATOM 963 C C . ASN A 1 135 ? -11.672 30.885 19.651 1.00 45.98 123 ASN A C 1
ATOM 964 O O . ASN A 1 135 ? -12.669 31.277 20.281 1.00 45.52 123 ASN A O 1
ATOM 969 N N . LEU A 1 136 ? -11.699 29.915 18.725 1.00 46.21 124 LEU A N 1
ATOM 970 C CA . LEU A 1 136 ? -12.901 29.095 18.438 1.00 46.79 124 LEU A CA 1
ATOM 971 C C . LEU A 1 136 ? -12.661 27.590 18.767 1.00 47.51 124 LEU A C 1
ATOM 972 O O . LEU A 1 136 ? -13.471 26.946 19.434 1.00 48.46 124 LEU A O 1
ATOM 977 N N . SER A 1 137 ? -11.546 27.050 18.296 1.00 47.46 125 SER A N 1
ATOM 978 C CA . SER A 1 137 ? -11.157 25.660 18.543 1.00 47.48 125 SER A CA 1
ATOM 979 C C . SER A 1 137 ? -10.762 25.373 19.985 1.00 47.31 125 SER A C 1
ATOM 980 O O . SER A 1 137 ? -10.134 26.199 20.644 1.00 46.52 125 SER A O 1
ATOM 983 N N . SER A 1 138 ? -11.128 24.169 20.433 1.00 47.53 126 SER A N 1
ATOM 984 C CA . SER A 1 138 ? -10.769 23.628 21.746 1.00 47.11 126 SER A CA 1
ATOM 985 C C . SER A 1 138 ? -9.269 23.522 21.913 1.00 47.26 126 SER A C 1
ATOM 986 O O . SER A 1 138 ? -8.534 23.327 20.952 1.00 48.11 126 SER A O 1
ATOM 989 N N . THR A 1 139 ? -8.806 23.684 23.133 1.00 47.37 127 THR A N 1
ATOM 990 C CA . THR A 1 139 ? -7.389 23.589 23.418 1.00 47.76 127 THR A CA 1
ATOM 991 C C . THR A 1 139 ? -6.829 22.233 22.997 1.00 47.69 127 THR A C 1
ATOM 992 O O . THR A 1 139 ? -5.708 22.147 22.488 1.00 47.70 127 THR A O 1
ATOM 996 N N . ALA A 1 140 ? -7.619 21.175 23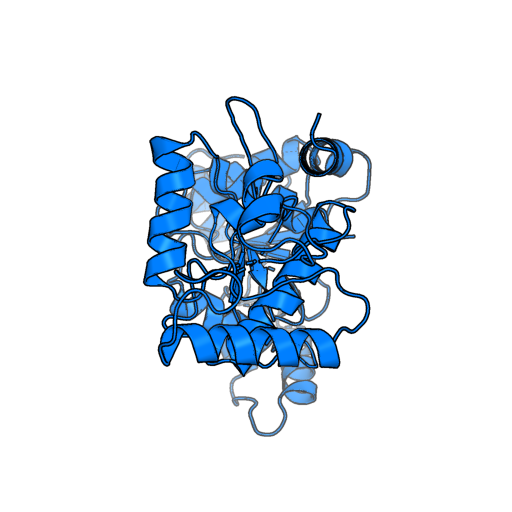.212 1.00 47.74 128 ALA A N 1
ATOM 997 C CA . ALA A 1 140 ? -7.200 19.809 22.890 1.00 47.16 128 ALA A CA 1
ATOM 998 C C . ALA A 1 140 ? -6.942 19.722 21.412 1.00 46.84 128 ALA A C 1
ATOM 999 O O . ALA A 1 140 ? -5.921 19.202 20.989 1.00 47.94 128 ALA A O 1
ATOM 1001 N N . ASN A 1 141 ? -7.846 20.277 20.624 1.00 46.56 129 ASN A N 1
ATOM 1002 C CA . ASN A 1 141 ? -7.666 20.333 19.178 1.00 46.18 129 ASN A CA 1
ATOM 1003 C C . ASN A 1 141 ? -6.480 21.147 18.691 1.00 46.12 129 ASN A C 1
ATOM 1004 O O . ASN A 1 141 ? -5.829 20.761 17.732 1.00 46.55 129 ASN A O 1
ATOM 1009 N N . VAL A 1 142 ? -6.214 22.275 19.330 1.00 46.25 130 VAL A N 1
ATOM 1010 C CA . VAL A 1 142 ? -5.112 23.141 18.925 1.00 46.18 130 VAL A CA 1
ATOM 1011 C C . VAL A 1 142 ? -3.783 22.460 19.229 1.00 47.88 130 VAL A C 1
ATOM 1012 O O . VAL A 1 142 ? -2.845 22.510 18.409 1.00 48.41 130 VAL A O 1
ATOM 1016 N N . LEU A 1 143 ? -3.690 21.835 20.402 1.00 48.25 131 LEU A N 1
ATOM 1017 C CA . LEU A 1 143 ? -2.438 21.196 20.797 1.00 49.38 131 LEU A CA 1
ATOM 1018 C C . LEU A 1 143 ? -2.184 19.904 20.017 1.00 48.67 131 LEU A C 1
ATOM 1019 O O . LEU A 1 143 ? -1.045 19.579 19.673 1.00 48.09 131 LEU A O 1
ATOM 1024 N N . ARG A 1 144 ? -3.256 19.178 19.769 1.00 48.18 132 ARG A N 1
ATOM 1025 C CA . ARG A 1 144 ? -3.214 17.985 18.946 1.00 48.70 132 ARG A CA 1
ATOM 1026 C C . ARG A 1 144 ? -2.712 18.325 17.522 1.00 47.86 132 ARG A C 1
ATOM 1027 O O . ARG A 1 144 ? -1.847 17.640 16.989 1.00 48.10 132 ARG A O 1
ATOM 1031 N N . ALA A 1 145 ? -3.237 19.390 16.916 1.00 47.46 133 ALA A N 1
ATOM 1032 C CA . ALA A 1 145 ? -2.799 19.784 15.579 1.00 46.81 133 ALA A CA 1
ATOM 1033 C C . ALA A 1 145 ? -1.314 20.074 15.570 1.00 46.66 133 ALA A C 1
ATOM 1034 O O . ALA A 1 145 ? -0.569 19.559 14.713 1.00 45.67 133 ALA A O 1
ATOM 1036 N N . GLY A 1 146 ? -0.883 20.909 16.519 1.00 46.78 134 GLY A N 1
ATOM 1037 C CA . GLY A 1 146 ? 0.540 21.272 16.653 1.00 47.19 134 GLY A CA 1
ATOM 1038 C C . GLY A 1 146 ? 1.446 20.061 16.827 1.00 47.61 134 GLY A C 1
ATOM 1039 O O . GLY A 1 146 ? 2.463 19.918 16.132 1.00 47.28 134 GLY A O 1
ATOM 1040 N N . LEU A 1 147 ? 1.080 19.163 17.736 1.00 48.44 135 LEU A N 1
ATOM 1041 C CA . LEU A 1 147 ? 1.895 17.956 17.938 1.00 49.83 135 LEU A CA 1
ATOM 1042 C C . LEU A 1 147 ? 1.978 17.080 16.709 1.00 49.35 135 LEU A C 1
ATOM 1043 O O . LEU A 1 147 ? 3.000 16.487 16.443 1.00 49.95 135 LEU A O 1
ATOM 1048 N N . ARG A 1 148 ? 0.875 16.967 15.986 1.00 49.65 136 ARG A N 1
ATOM 1049 C CA . ARG A 1 148 ? 0.808 16.090 14.817 1.00 49.91 136 ARG A CA 1
ATOM 1050 C C . ARG A 1 148 ? 1.537 16.651 13.597 1.00 48.32 136 ARG A C 1
ATOM 1051 O O . ARG A 1 148 ? 2.230 15.935 12.933 1.00 47.35 136 ARG A O 1
ATOM 1059 N N . ILE A 1 149 ? 1.380 17.938 13.325 1.00 47.45 137 ILE A N 1
ATOM 1060 C CA . ILE A 1 149 ? 1.906 18.516 12.115 1.00 46.42 137 ILE A CA 1
ATOM 1061 C C . ILE A 1 149 ? 3.277 19.147 12.334 1.00 45.99 137 ILE A C 1
ATOM 1062 O O . ILE A 1 149 ? 4.170 19.004 11.502 1.00 44.81 137 ILE A O 1
ATOM 1067 N N . ILE A 1 150 ? 3.452 19.840 13.455 1.00 46.33 138 ILE A N 1
ATOM 1068 C CA . ILE A 1 150 ? 4.745 20.473 13.767 1.00 46.36 138 ILE A CA 1
ATOM 1069 C C . ILE A 1 150 ? 5.707 19.523 14.497 1.00 46.11 138 ILE A C 1
ATOM 1070 O O . ILE A 1 150 ? 6.906 19.429 14.131 1.00 46.16 138 ILE A O 1
ATOM 1075 N N . GLY A 1 151 ? 5.172 18.817 15.493 1.00 45.61 139 GLY A N 1
ATOM 1076 C CA . GLY A 1 151 ? 5.920 17.813 16.277 1.00 45.52 139 GLY A CA 1
ATOM 1077 C C . GLY A 1 151 ? 6.696 18.435 17.422 1.00 45.55 139 GLY A C 1
ATOM 1078 O O . GLY A 1 151 ? 6.765 19.645 17.526 1.00 45.41 139 GLY A O 1
ATOM 1079 N N . LEU A 1 152 ? 7.312 17.626 18.270 1.00 46.21 140 LEU A N 1
ATOM 1080 C CA . LEU A 1 152 ? 8.050 18.170 19.397 1.00 47.02 140 LEU A CA 1
ATOM 1081 C C . LEU A 1 152 ? 9.359 18.767 18.901 1.00 48.73 140 LEU A C 1
ATOM 1082 O O . LEU A 1 152 ? 9.792 18.453 17.817 1.00 48.99 140 LEU A O 1
ATOM 1087 N N . GLN A 1 153 ? 9.946 19.668 19.689 1.00 51.36 141 GLN A N 1
ATOM 1088 C CA . GLN A 1 153 ? 11.342 20.088 19.527 1.00 52.07 141 GLN A CA 1
ATOM 1089 C C . GLN A 1 153 ? 12.219 18.902 19.852 1.00 52.14 141 GLN A C 1
ATOM 1090 O O . GLN A 1 153 ? 12.004 18.246 20.859 1.00 52.40 141 GLN A O 1
ATOM 1096 N N . PRO A 1 154 ? 13.219 18.626 19.017 1.00 52.27 142 PRO A N 1
ATOM 1097 C CA . PRO A 1 154 ? 14.223 17.616 19.381 1.00 51.82 142 PRO A CA 1
ATOM 1098 C C . PRO A 1 154 ? 14.833 17.801 20.786 1.00 51.39 142 PRO A C 1
ATOM 1099 O O . PRO A 1 154 ? 15.210 18.917 21.182 1.00 51.22 142 PRO A O 1
ATOM 1103 N N . GLY A 1 155 ? 14.904 16.700 21.534 1.00 50.84 143 GLY A N 1
ATOM 1104 C CA . GLY A 1 155 ? 15.322 16.735 22.930 1.00 50.21 143 GLY A CA 1
ATOM 1105 C C . GLY A 1 155 ? 14.234 17.133 23.923 1.00 49.65 143 GLY A C 1
ATOM 1106 O O . GLY A 1 155 ? 14.421 16.979 25.134 1.00 49.63 143 GLY A O 1
ATOM 1107 N N . CYS A 1 156 ? 13.096 17.636 23.443 1.00 48.56 144 CYS A N 1
ATOM 1108 C CA . CYS A 1 156 ? 11.996 17.929 24.341 1.00 48.25 144 CYS A CA 1
ATOM 1109 C C . CYS A 1 156 ? 10.853 16.936 24.175 1.00 47.94 144 CYS A C 1
ATOM 1110 O O . CYS A 1 156 ? 10.199 16.911 23.142 1.00 48.04 144 CYS A O 1
ATOM 1113 N N . LYS A 1 157 ? 10.576 16.166 25.223 1.00 47.69 145 LYS A N 1
ATOM 1114 C CA . LYS A 1 157 ? 9.508 15.170 25.180 1.00 47.45 145 LYS A CA 1
ATOM 1115 C C . LYS A 1 157 ? 8.169 15.691 25.763 1.00 47.54 145 LYS A C 1
ATOM 1116 O O . LYS A 1 157 ? 7.203 14.930 25.863 1.00 48.60 145 LYS A O 1
ATOM 1119 N N . THR A 1 158 ? 8.083 16.981 26.090 1.00 47.09 146 THR A N 1
ATOM 1120 C CA . THR A 1 158 ? 6.921 17.526 26.808 1.00 46.24 146 THR A CA 1
ATOM 1121 C C . THR A 1 158 ? 6.451 18.884 26.266 1.00 46.70 146 THR A C 1
ATOM 1122 O O . THR A 1 158 ? 7.213 19.817 26.123 1.00 45.36 146 THR A O 1
ATOM 1126 N N . LEU A 1 159 ? 5.161 18.973 25.986 1.00 47.66 147 LEU A N 1
ATOM 1127 C CA . LEU A 1 159 ? 4.538 20.210 25.595 1.00 48.92 147 LEU A CA 1
ATOM 1128 C C . LEU A 1 159 ? 4.106 20.953 26.859 1.00 49.04 147 LEU A C 1
ATOM 1129 O O . LEU A 1 159 ? 3.384 20.412 27.686 1.00 48.64 147 LEU A O 1
ATOM 1134 N N . SER A 1 160 ? 4.553 22.198 27.005 1.00 49.79 148 SER A N 1
ATOM 1135 C CA . SER A 1 160 ? 4.168 23.027 28.147 1.00 50.40 148 SER A CA 1
ATOM 1136 C C . SER A 1 160 ? 3.836 24.439 27.687 1.00 50.36 148 SER A C 1
ATOM 1137 O O . SER A 1 160 ? 3.777 24.695 26.482 1.00 49.86 148 SER A O 1
ATOM 1140 N N . SER A 1 161 ? 3.603 25.331 28.656 1.00 50.43 149 SER A N 1
ATOM 1141 C CA . SER A 1 161 ? 3.247 26.711 28.376 1.00 51.10 149 SER A CA 1
ATOM 1142 C C . SER A 1 161 ? 3.952 27.652 29.359 1.00 50.87 149 SER A C 1
ATOM 1143 O O . SER A 1 161 ? 4.439 27.221 30.377 1.00 50.90 149 SER A O 1
ATOM 1146 N N . ILE A 1 162 ? 4.037 28.932 29.007 1.00 50.81 150 ILE A N 1
ATOM 1147 C CA . ILE A 1 162 ? 4.698 29.919 29.852 1.00 50.47 150 ILE A CA 1
ATOM 1148 C C . ILE A 1 162 ? 3.953 31.220 29.700 1.00 49.30 150 ILE A C 1
ATOM 1149 O O . ILE A 1 162 ? 3.700 31.654 28.580 1.00 48.29 150 ILE A O 1
ATOM 1154 N N . PHE A 1 163 ? 3.558 31.814 30.819 1.00 48.08 151 PHE A N 1
ATOM 1155 C CA . PHE A 1 163 ? 3.028 33.152 30.791 1.00 47.29 151 PHE A CA 1
ATOM 1156 C C . PHE A 1 163 ? 4.152 34.142 30.948 1.00 48.33 151 PHE A C 1
ATOM 1157 O O . PHE A 1 163 ? 5.053 33.954 31.739 1.00 48.11 151 PHE A O 1
ATOM 1165 N N . LEU A 1 164 ? 4.086 35.219 30.190 1.00 49.29 152 LEU A N 1
ATOM 1166 C CA . LEU A 1 164 ? 4.860 36.394 30.496 1.00 50.14 152 LEU A CA 1
ATOM 1167 C C . LEU A 1 164 ? 4.046 37.255 31.399 1.00 49.24 152 LEU A C 1
ATOM 1168 O O . LEU A 1 164 ? 2.993 37.765 31.000 1.00 48.06 152 LEU A O 1
ATOM 1181 N N . LEU A 1 166 ? 3.768 40.576 33.171 1.00 47.74 154 LEU A N 1
ATOM 1182 C CA . LEU A 1 166 ? 4.231 41.940 33.003 1.00 48.02 154 LEU A CA 1
ATOM 1183 C C . LEU A 1 166 ? 3.535 42.838 34.016 1.00 48.33 154 LEU A C 1
ATOM 1184 O O . LEU A 1 166 ? 2.308 42.901 34.060 1.00 48.07 154 LEU A O 1
ATOM 1189 N N . PRO A 1 167 ? 4.318 43.533 34.845 1.00 49.39 155 PRO A N 1
ATOM 1190 C CA . PRO A 1 167 ? 3.729 44.394 35.861 1.00 50.55 155 PRO A CA 1
ATOM 1191 C C . PRO A 1 167 ? 3.051 45.612 35.257 1.00 51.76 155 PRO A C 1
ATOM 1192 O O . PRO A 1 167 ? 3.604 46.217 34.335 1.00 51.78 155 PRO A O 1
ATOM 1196 N N . GLN A 1 168 ? 1.866 45.954 35.761 1.00 52.99 156 GLN A N 1
ATOM 1197 C CA . GLN A 1 168 ? 1.238 47.229 35.441 1.00 54.24 156 GLN A CA 1
ATOM 1198 C C . GLN A 1 168 ? 1.850 48.298 36.337 1.00 55.24 156 GLN A C 1
ATOM 1199 O O . GLN A 1 168 ? 2.391 49.306 35.858 1.00 55.23 156 GLN A O 1
ATOM 1205 N N . TYR A 1 169 ? 1.764 48.051 37.643 1.00 56.30 157 TYR A N 1
ATOM 1206 C CA . TYR A 1 169 ? 2.090 49.045 38.675 1.00 56.89 157 TYR A CA 1
ATOM 1207 C C . TYR A 1 169 ? 3.586 49.441 38.727 1.00 57.18 157 TYR A C 1
ATOM 1208 O O . TYR A 1 169 ? 3.901 50.651 38.751 1.00 57.00 157 TYR A O 1
ATOM 1210 N N . SER A 1 170 ? 4.467 48.423 38.718 1.00 56.95 158 SER A N 1
ATOM 1211 C CA . SER A 1 170 ? 5.925 48.522 39.014 1.00 56.83 158 SER A CA 1
ATOM 1212 C C . SER A 1 170 ? 6.428 47.121 39.352 1.00 56.57 158 SER A C 1
ATOM 1213 O O . SER A 1 170 ? 5.715 46.331 40.011 1.00 56.95 158 SER A O 1
ATOM 1216 N N . GLY A 1 171 ? 7.649 46.799 38.929 1.00 55.58 159 GLY A N 1
ATOM 1217 C CA . GLY A 1 171 ? 8.214 45.471 39.226 1.00 54.57 159 GLY A CA 1
ATOM 1218 C C . GLY A 1 171 ? 8.955 44.823 38.069 1.00 53.45 159 GLY A C 1
ATOM 1219 O O . GLY A 1 171 ? 9.170 45.464 37.023 1.00 53.28 159 GLY A O 1
ATOM 1220 N N . PRO A 1 172 ? 9.398 43.565 38.266 1.00 51.73 160 PRO A N 1
ATOM 1221 C CA . PRO A 1 172 ? 10.027 42.821 37.197 1.00 50.91 160 PRO A CA 1
ATOM 1222 C C . PRO A 1 172 ? 9.029 42.028 36.363 1.00 50.20 160 PRO A C 1
ATOM 1223 O O . PRO A 1 172 ? 7.935 41.652 36.823 1.00 48.97 160 PRO A O 1
ATOM 1227 N N . ALA A 1 173 ? 9.436 41.806 35.123 1.00 49.43 161 ALA A N 1
ATOM 1228 C CA . ALA A 1 173 ? 8.797 40.860 34.263 1.00 48.81 161 ALA A CA 1
ATOM 1229 C C . ALA A 1 173 ? 9.257 39.510 34.754 1.00 47.49 161 ALA A C 1
ATOM 1230 O O . ALA A 1 173 ? 10.409 39.359 35.146 1.00 47.86 161 ALA A O 1
ATOM 1232 N N . LEU A 1 174 ? 8.349 38.547 34.776 1.00 46.04 162 LEU A N 1
ATOM 1233 C CA . LEU A 1 174 ? 8.695 37.189 35.115 1.00 44.84 162 LEU A CA 1
ATOM 1234 C C . LEU A 1 174 ? 8.010 36.258 34.153 1.00 44.68 162 LEU A C 1
ATOM 1235 O O . LEU A 1 174 ? 7.051 36.621 33.500 1.00 44.56 162 LEU A O 1
ATOM 1240 N N . GLY A 1 175 ? 8.525 35.049 34.068 1.00 44.74 163 GLY A N 1
ATOM 1241 C CA . GLY A 1 175 ? 7.933 34.009 33.286 1.00 45.20 163 GLY A CA 1
ATOM 1242 C C . GLY A 1 175 ? 7.468 32.951 34.244 1.00 45.39 163 GLY A C 1
ATOM 1243 O O . GLY A 1 175 ? 8.229 32.522 35.107 1.00 46.54 163 GLY A O 1
ATOM 1244 N N . PHE A 1 176 ? 6.199 32.579 34.119 1.00 46.00 164 PHE A N 1
ATOM 1245 C CA . PHE A 1 176 ? 5.525 31.609 34.990 1.00 46.18 164 PHE A CA 1
ATOM 1246 C C . PHE A 1 176 ? 5.154 30.391 34.166 1.00 46.96 164 PHE A C 1
ATOM 1247 O O . PHE A 1 176 ? 4.374 30.509 33.238 1.00 47.04 164 PHE A O 1
ATOM 1255 N N . ALA A 1 177 ? 5.704 29.224 34.524 1.00 48.30 165 ALA A N 1
ATOM 1256 C CA . ALA A 1 177 ? 5.513 28.010 33.740 1.00 48.81 165 ALA A CA 1
ATOM 1257 C C . ALA A 1 177 ? 5.167 26.821 34.608 1.00 49.39 165 ALA A C 1
ATOM 1258 O O . ALA A 1 177 ? 5.562 26.758 35.745 1.00 49.40 165 ALA A O 1
ATOM 1260 N N . ASP A 1 178 ? 4.845 25.779 33.879 1.00 50.28 166 ASP A N 1
ATOM 1261 C CA . ASP A 1 178 ? 3.491 25.425 33.398 1.00 50.14 166 ASP A CA 1
ATOM 1262 C C . ASP A 1 178 ? 2.236 25.667 34.234 1.00 49.90 166 ASP A C 1
ATOM 1263 O O . ASP A 1 178 ? 1.863 24.858 35.097 1.00 50.13 166 ASP A O 1
ATOM 1268 N N . CYS A 1 179 ? 1.551 26.754 33.866 1.00 49.27 167 CYS A N 1
ATOM 1269 C CA . CYS A 1 179 ? 0.290 27.174 34.470 1.00 49.25 167 CYS A CA 1
ATOM 1270 C C . CYS A 1 179 ? -0.951 26.761 33.680 1.00 48.91 167 CYS A C 1
ATOM 1271 O O . CYS A 1 179 ? -2.061 27.175 34.038 1.00 48.01 167 CYS A O 1
ATOM 1274 N N . SER A 1 180 ? -0.776 25.954 32.619 1.00 49.21 168 SER A N 1
ATOM 1275 C CA . SER A 1 180 ? -1.904 25.594 31.731 1.00 49.22 168 SER A CA 1
ATOM 1276 C C . SER A 1 180 ? -2.010 24.167 31.253 1.00 48.58 168 SER A C 1
ATOM 1277 O O . SER A 1 180 ? -3.120 23.668 31.158 1.00 47.20 168 SER A O 1
ATOM 1280 N N . VAL A 1 181 ? -0.894 23.500 30.979 1.00 48.28 169 VAL A N 1
ATOM 1281 C CA . VAL A 1 181 ? -0.946 22.239 30.262 1.00 48.85 169 VAL A CA 1
ATOM 1282 C C . VAL A 1 181 ? -0.763 20.988 31.151 1.00 49.75 169 VAL A C 1
ATOM 1283 O O . VAL A 1 181 ? -1.719 20.233 31.358 1.00 50.30 169 VAL A O 1
ATOM 1287 N N . VAL A 1 182 ? 0.445 20.770 31.666 1.00 50.05 170 VAL A N 1
ATOM 1288 C CA . VAL A 1 182 ? 0.784 19.529 32.359 1.00 50.21 170 VAL A CA 1
ATOM 1289 C C . VAL A 1 182 ? 0.298 19.544 33.815 1.00 50.29 170 VAL A C 1
ATOM 1290 O O . VAL A 1 182 ? 0.799 20.348 34.616 1.00 51.22 170 VAL A O 1
ATOM 1294 N N . PRO A 1 183 ? -0.666 18.661 34.165 1.00 49.78 171 PRO A N 1
ATOM 1295 C CA . PRO A 1 183 ? -1.241 18.640 35.518 1.00 49.78 171 PRO A CA 1
ATOM 1296 C C . PRO A 1 183 ? -0.244 18.410 36.664 1.00 50.30 171 PRO A C 1
ATOM 1297 O O . PRO A 1 183 ? -0.219 19.199 37.635 1.00 49.76 171 PRO A O 1
ATOM 1301 N N . GLN A 1 184 ? 0.537 17.332 36.531 1.00 50.56 172 GLN A N 1
ATOM 1302 C CA . GLN A 1 184 ? 1.413 16.790 37.578 1.00 50.90 172 GLN A CA 1
ATOM 1303 C C . GLN A 1 184 ? 2.695 16.302 36.938 1.00 51.28 172 GLN A C 1
ATOM 1304 O O . GLN A 1 184 ? 2.866 15.112 36.758 1.00 50.18 172 GLN A O 1
ATOM 1310 N N . PRO A 1 185 ? 3.600 17.232 36.585 1.00 52.40 173 PRO A N 1
ATOM 1311 C CA . PRO A 1 185 ? 4.822 16.897 35.852 1.00 52.35 173 PRO A CA 1
ATOM 1312 C C . PRO A 1 185 ? 5.664 15.889 36.604 1.00 52.07 173 PRO A C 1
ATOM 1313 O O . PRO A 1 185 ? 5.814 16.017 37.816 1.00 52.30 173 PRO A O 1
ATOM 1317 N N . THR A 1 186 ? 6.213 14.904 35.897 1.00 51.67 174 THR A N 1
ATOM 1318 C CA . THR A 1 186 ? 7.283 14.077 36.470 1.00 51.12 174 THR A CA 1
ATOM 1319 C C . THR A 1 186 ? 8.558 14.932 36.572 1.00 50.98 174 THR A C 1
ATOM 1320 O O . THR A 1 186 ? 8.632 16.021 35.995 1.00 50.70 174 THR A O 1
ATOM 1324 N N . ALA A 1 187 ? 9.561 14.448 37.294 1.00 50.42 175 ALA A N 1
ATOM 1325 C CA . ALA A 1 187 ? 10.810 15.181 37.407 1.00 50.57 175 ALA A CA 1
ATOM 1326 C C . ALA A 1 187 ? 11.395 15.506 36.021 1.00 50.57 175 ALA A C 1
ATOM 1327 O O . ALA A 1 187 ? 11.991 16.562 35.808 1.00 50.60 175 ALA A O 1
ATOM 1329 N N . ALA A 1 188 ? 11.229 14.578 35.084 1.00 50.87 176 ALA A N 1
ATOM 1330 C CA . ALA A 1 188 ? 11.755 14.732 33.732 1.00 50.87 176 ALA A CA 1
ATOM 1331 C C . ALA A 1 188 ? 10.949 15.733 32.949 1.00 50.73 176 ALA A C 1
ATOM 1332 O O . ALA A 1 188 ? 11.517 16.550 32.262 1.00 51.44 176 ALA A O 1
ATOM 1334 N N . GLN A 1 189 ? 9.626 15.669 33.053 1.00 50.83 177 GLN A N 1
ATOM 1335 C CA . GLN A 1 189 ? 8.730 16.717 32.491 1.00 50.99 177 GLN A CA 1
ATOM 1336 C C . GLN A 1 189 ? 8.993 18.107 33.067 1.00 50.66 177 GLN A C 1
ATOM 1337 O O . GLN A 1 189 ? 9.047 19.096 32.352 1.00 50.68 177 GLN A O 1
ATOM 1343 N N . LEU A 1 190 ? 9.159 18.171 34.372 1.00 50.46 178 LEU A N 1
ATOM 1344 C CA . LEU A 1 190 ? 9.441 19.429 35.030 1.00 50.54 178 LEU A CA 1
ATOM 1345 C C . LEU A 1 190 ? 10.739 20.028 34.484 1.00 50.24 178 LEU A C 1
ATOM 1346 O O . LEU A 1 190 ? 10.844 21.227 34.341 1.00 49.10 178 LEU A O 1
ATOM 1351 N N . ALA A 1 191 ? 11.722 19.184 34.180 1.00 50.67 179 ALA A N 1
ATOM 1352 C CA . ALA A 1 191 ? 12.980 19.643 33.553 1.00 50.62 179 ALA A CA 1
ATOM 1353 C C . ALA A 1 191 ? 12.779 20.066 32.087 1.00 50.42 179 ALA A C 1
ATOM 1354 O O . ALA A 1 191 ? 13.358 21.049 31.631 1.00 50.17 179 ALA A O 1
ATOM 1356 N N . ASP A 1 192 ? 11.952 19.325 31.356 1.00 50.84 180 ASP A N 1
ATOM 1357 C CA . ASP A 1 192 ? 11.551 19.728 30.013 1.00 51.13 180 ASP A CA 1
ATOM 1358 C C . ASP A 1 192 ? 10.942 21.138 30.048 1.00 51.31 180 ASP A C 1
ATOM 1359 O O . ASP A 1 192 ? 11.225 21.985 29.190 1.00 52.02 180 ASP A O 1
ATOM 1364 N N . ILE A 1 193 ? 10.082 21.366 31.032 1.00 50.85 181 ILE A N 1
ATOM 1365 C CA . ILE A 1 193 ? 9.395 22.640 31.198 1.00 50.37 181 ILE A CA 1
ATOM 1366 C C . ILE A 1 193 ? 10.383 23.751 31.559 1.00 50.23 181 ILE A C 1
ATOM 1367 O O . ILE A 1 193 ? 10.326 24.877 31.031 1.00 50.45 181 ILE A O 1
ATOM 1372 N N . ALA A 1 194 ? 11.236 23.456 32.524 1.00 49.80 182 ALA A N 1
ATOM 1373 C CA . ALA A 1 194 ? 12.269 24.398 32.942 1.00 49.87 182 ALA A CA 1
ATOM 1374 C C . ALA A 1 194 ? 13.088 24.843 31.745 1.00 49.49 182 ALA A C 1
ATOM 1375 O O . ALA A 1 194 ? 13.206 26.028 31.488 1.00 49.94 182 ALA A O 1
ATOM 1377 N N . LEU A 1 195 ? 13.626 23.869 31.018 1.00 48.98 183 LEU A N 1
ATOM 1378 C CA . LEU A 1 195 ? 14.581 24.121 29.955 1.00 48.80 183 LEU A CA 1
ATOM 1379 C C . LEU A 1 195 ? 13.945 24.848 28.760 1.00 48.34 183 LEU A C 1
ATOM 1380 O O . LEU A 1 195 ? 14.568 25.718 28.148 1.00 48.53 183 LEU A O 1
ATOM 1385 N N . ALA A 1 196 ? 12.708 24.495 28.438 1.00 47.50 184 ALA A N 1
ATOM 1386 C CA . ALA A 1 196 ? 11.953 25.179 27.400 1.00 47.03 184 ALA A CA 1
ATOM 1387 C C . ALA A 1 196 ? 11.617 26.609 27.810 1.00 46.76 184 ALA A C 1
ATOM 1388 O O . ALA A 1 196 ? 11.612 27.509 27.001 1.00 45.31 184 ALA A O 1
ATOM 1390 N N . SER A 1 197 ? 11.280 26.783 29.078 1.00 47.12 185 SER A N 1
ATOM 1391 C CA . SER A 1 197 ? 10.952 28.088 29.603 1.00 47.76 185 SER A CA 1
ATOM 1392 C C . SER A 1 197 ? 12.144 29.003 29.489 1.00 47.86 185 SER A C 1
ATOM 1393 O O . SER A 1 197 ? 12.024 30.129 29.040 1.00 47.95 185 SER A O 1
ATOM 1396 N N . ALA A 1 198 ? 13.313 28.510 29.854 1.00 48.20 186 ALA A N 1
ATOM 1397 C CA . ALA A 1 198 ? 14.525 29.317 29.744 1.00 48.30 186 ALA A CA 1
ATOM 1398 C C . ALA A 1 198 ? 14.714 29.766 28.315 1.00 48.45 186 ALA A C 1
ATOM 1399 O O . ALA A 1 198 ? 15.088 30.917 28.056 1.00 48.51 186 ALA A O 1
ATOM 1401 N N . GLU A 1 199 ? 14.451 28.841 27.389 1.00 48.67 187 GLU A N 1
ATOM 1402 C CA . GLU A 1 199 ? 14.705 29.074 25.966 1.00 48.49 187 GLU A CA 1
ATOM 1403 C C . GLU A 1 199 ? 13.747 30.142 25.478 1.00 48.37 187 GLU A C 1
ATOM 1404 O O . GLU A 1 199 ? 14.152 31.060 24.783 1.00 48.26 187 GLU A O 1
ATOM 1407 N N . THR A 1 200 ? 12.487 30.023 25.889 1.00 48.29 188 THR A N 1
ATOM 1408 C CA . THR A 1 200 ? 11.438 30.981 25.545 1.00 48.57 188 THR A CA 1
ATOM 1409 C C . THR A 1 200 ? 11.772 32.342 26.120 1.00 49.60 188 THR A C 1
ATOM 1410 O O . THR A 1 200 ? 11.726 33.355 25.424 1.00 49.99 188 THR A O 1
ATOM 1414 N N . TRP A 1 201 ? 12.153 32.357 27.390 1.00 50.25 189 TRP A N 1
ATOM 1415 C CA . TRP A 1 201 ? 12.490 33.602 28.056 1.00 50.83 189 TRP A CA 1
ATOM 1416 C C . TRP A 1 201 ? 13.619 34.349 27.351 1.00 50.97 189 TRP A C 1
ATOM 1417 O O . TRP A 1 201 ? 13.486 35.533 27.062 1.00 51.07 189 TRP A O 1
ATOM 1428 N N . ARG A 1 202 ? 14.728 33.668 27.089 1.00 51.72 190 ARG A N 1
ATOM 1429 C CA . ARG A 1 202 ? 15.873 34.281 26.370 1.00 52.12 190 ARG A CA 1
ATOM 1430 C C . ARG A 1 202 ? 15.440 34.842 25.005 1.00 51.39 190 ARG A C 1
ATOM 1431 O O . ARG A 1 202 ? 15.810 35.951 24.627 1.00 51.50 190 ARG A O 1
ATOM 1439 N N . ALA A 1 203 ? 14.638 34.066 24.280 1.00 51.10 191 ALA A N 1
ATOM 1440 C CA . ALA A 1 203 ? 14.257 34.390 22.903 1.00 50.54 191 ALA A CA 1
ATOM 1441 C C . ALA A 1 203 ? 13.402 35.657 22.825 1.00 50.50 191 ALA A C 1
ATOM 1442 O O . ALA A 1 203 ? 13.527 36.477 21.888 1.00 48.48 191 ALA A O 1
ATOM 1444 N N . ILE A 1 204 ? 12.517 35.787 23.817 1.00 50.77 192 ILE A N 1
ATOM 1445 C CA . ILE A 1 204 ? 11.602 36.917 23.892 1.00 51.34 192 ILE A CA 1
ATOM 1446 C C . ILE A 1 204 ? 12.297 38.144 24.449 1.00 51.39 192 ILE A C 1
ATOM 1447 O O . ILE A 1 204 ? 12.174 39.213 23.879 1.00 51.76 192 ILE A O 1
ATOM 1452 N N . THR A 1 205 ? 13.027 37.988 25.546 1.00 51.58 193 THR A N 1
ATOM 1453 C CA . THR A 1 205 ? 13.561 39.137 26.281 1.00 51.82 193 THR A CA 1
ATOM 1454 C C . THR A 1 205 ? 14.982 39.559 25.898 1.00 51.78 193 THR A C 1
ATOM 1455 O O . THR A 1 205 ? 15.321 40.746 25.970 1.00 52.01 193 THR A O 1
ATOM 1459 N N . GLY A 1 206 ? 15.819 38.605 25.504 1.00 51.68 194 GLY A N 1
ATOM 1460 C CA . GLY A 1 206 ? 17.238 38.881 25.333 1.00 51.75 194 GLY A CA 1
ATOM 1461 C C . GLY A 1 206 ? 18.000 38.751 26.646 1.00 51.95 194 GLY A C 1
ATOM 1462 O O . GLY A 1 206 ? 19.233 38.748 26.650 1.00 51.79 194 GLY A O 1
ATOM 1463 N N . GLU A 1 207 ? 17.278 38.622 27.764 1.00 52.21 195 GLU A N 1
ATOM 1464 C CA . GLU A 1 207 ? 17.921 38.421 29.066 1.00 51.97 195 GLU A CA 1
ATOM 1465 C C . GLU A 1 207 ? 18.202 36.960 29.270 1.00 51.25 195 GLU A C 1
ATOM 1466 O O . GLU A 1 207 ? 17.561 36.091 28.656 1.00 51.10 195 GLU A O 1
ATOM 1472 N N . GLU A 1 208 ? 19.168 36.706 30.144 1.00 50.49 196 GLU A N 1
ATOM 1473 C CA . GLU A 1 208 ? 19.607 35.372 30.416 1.00 50.18 196 GLU A CA 1
ATOM 1474 C C . GLU A 1 208 ? 18.717 34.863 31.512 1.00 49.77 196 GLU A C 1
ATOM 1475 O O . GLU A 1 208 ? 18.533 35.532 32.521 1.00 49.39 196 GLU A O 1
ATOM 1481 N N . PRO A 1 209 ? 18.123 33.679 31.293 1.00 49.18 197 PRO A N 1
ATOM 1482 C CA . PRO A 1 209 ? 17.186 33.159 32.256 1.00 48.45 197 PRO A CA 1
ATOM 1483 C C . PRO A 1 209 ? 17.850 32.780 33.565 1.00 47.58 197 PRO A C 1
ATOM 1484 O O . PRO A 1 209 ? 18.955 32.264 33.588 1.00 46.89 197 PRO A O 1
ATOM 1488 N N . ARG A 1 210 ? 17.137 33.090 34.642 1.00 47.56 198 ARG A N 1
ATOM 1489 C CA . ARG A 1 210 ? 17.475 32.725 35.997 1.00 46.96 198 ARG A CA 1
ATOM 1490 C C . ARG A 1 210 ? 16.294 31.943 36.530 1.00 46.10 198 ARG A C 1
ATOM 1491 O O . ARG A 1 210 ? 15.291 32.504 36.946 1.00 44.11 198 ARG A O 1
ATOM 1499 N N . VAL A 1 211 ? 16.435 30.627 36.506 1.00 46.03 199 VAL A N 1
ATOM 1500 C CA . VAL A 1 211 ? 15.321 29.724 36.738 1.00 46.02 199 VAL A CA 1
ATOM 1501 C C . VAL A 1 211 ? 15.235 29.207 38.169 1.00 46.06 199 VAL A C 1
ATOM 1502 O O . VAL A 1 211 ? 16.214 28.683 38.716 1.00 45.35 199 VAL A O 1
ATOM 1506 N N . ALA A 1 212 ? 14.045 29.335 38.755 1.00 46.18 200 ALA A N 1
ATOM 1507 C CA . ALA A 1 212 ? 13.777 28.796 40.077 1.00 46.43 200 ALA A CA 1
ATOM 1508 C C . ALA A 1 212 ? 12.775 27.663 39.983 1.00 46.80 200 ALA A C 1
ATOM 1509 O O . ALA A 1 212 ? 11.724 27.805 39.339 1.00 46.74 200 ALA A O 1
ATOM 1519 N N . LEU A 1 214 ? 10.248 25.891 41.954 1.00 46.21 202 LEU A N 1
ATOM 1520 C CA . LEU A 1 214 ? 9.464 26.196 43.119 1.00 45.68 202 LEU A CA 1
ATOM 1521 C C . LEU A 1 214 ? 8.935 24.966 43.849 1.00 45.52 202 LEU A C 1
ATOM 1522 O O . LEU A 1 214 ? 8.594 23.950 43.245 1.00 45.47 202 LEU A O 1
ATOM 1527 N N . SER A 1 215 ? 8.869 25.096 45.167 1.00 46.16 203 SER A N 1
ATOM 1528 C CA . SER A 1 215 ? 8.224 24.120 46.055 1.00 46.76 203 SER A CA 1
ATOM 1529 C C . SER A 1 215 ? 7.691 24.846 47.314 1.00 46.82 203 SER A C 1
ATOM 1530 O O . SER A 1 215 ? 7.752 26.084 47.432 1.00 45.96 203 SER A O 1
ATOM 1533 N N . PHE A 1 216 ? 7.203 24.061 48.266 1.00 47.31 204 PHE A N 1
ATOM 1534 C CA . PHE A 1 216 ? 6.956 24.579 49.619 1.00 47.49 204 PHE A CA 1
ATOM 1535 C C . PHE A 1 216 ? 8.178 24.510 50.524 1.00 46.89 204 PHE A C 1
ATOM 1536 O O . PHE A 1 216 ? 8.123 25.018 51.603 1.00 47.73 204 PHE A O 1
ATOM 1544 N N . SER A 1 217 ? 9.283 23.936 50.055 1.00 46.92 205 SER A N 1
ATOM 1545 C CA . SER A 1 217 ? 10.540 23.800 50.815 1.00 46.28 205 SER A CA 1
ATOM 1546 C C . SER A 1 217 ? 11.596 24.673 50.160 1.00 45.90 205 SER A C 1
ATOM 1547 O O . SER A 1 217 ? 11.493 24.934 48.980 1.00 45.65 205 SER A O 1
ATOM 1550 N N . SER A 1 218 ? 12.595 25.124 50.922 1.00 46.42 206 SER A N 1
ATOM 1551 C CA . SER A 1 218 ? 13.792 25.824 50.398 1.00 46.96 206 SER A CA 1
ATOM 1552 C C . SER A 1 218 ? 15.021 25.187 50.989 1.00 48.27 206 SER A C 1
ATOM 1553 O O . SER A 1 218 ? 15.091 24.975 52.195 1.00 48.00 206 SER A O 1
ATOM 1556 N N . ASN A 1 219 ? 16.030 24.907 50.174 1.00 50.36 207 ASN A N 1
ATOM 1557 C CA . ASN A 1 219 ? 17.097 23.970 50.610 1.00 51.44 207 ASN A CA 1
ATOM 1558 C C . ASN A 1 219 ? 16.299 22.742 51.063 1.00 52.28 207 ASN A C 1
ATOM 1559 O O . ASN A 1 219 ? 15.180 22.553 50.582 1.00 53.92 207 ASN A O 1
ATOM 1564 N N . GLY A 1 220 ? 16.767 21.924 51.978 1.00 52.65 208 GLY A N 1
ATOM 1565 C CA . GLY A 1 220 ? 15.922 20.807 52.382 1.00 53.06 208 GLY A CA 1
ATOM 1566 C C . GLY A 1 220 ? 15.112 21.147 53.619 1.00 53.52 208 GLY A C 1
ATOM 1567 O O . GLY A 1 220 ? 15.086 20.341 54.563 1.00 54.63 208 GLY A O 1
ATOM 1568 N N . SER A 1 221 ? 14.468 22.324 53.642 1.00 53.39 209 SER A N 1
ATOM 1569 C CA . SER A 1 221 ? 13.720 22.786 54.837 1.00 53.03 209 SER A CA 1
ATOM 1570 C C . SER A 1 221 ? 12.550 21.853 55.120 1.00 53.02 209 SER A C 1
ATOM 1571 O O . SER A 1 221 ? 12.115 21.729 56.253 1.00 52.72 209 SER A O 1
ATOM 1574 N N . ALA A 1 222 ? 12.051 21.193 54.078 1.00 53.37 210 ALA A N 1
ATOM 1575 C CA . ALA A 1 222 ? 11.065 20.137 54.240 1.00 53.33 210 ALA A CA 1
ATOM 1576 C C . ALA A 1 222 ? 11.471 18.887 53.473 1.00 53.13 210 ALA A C 1
ATOM 1577 O O . ALA A 1 222 ? 12.298 18.924 52.561 1.00 52.97 210 ALA A O 1
ATOM 1579 N N . ARG A 1 223 ? 10.866 17.779 53.867 1.00 53.30 211 ARG A N 1
ATOM 1580 C CA . ARG A 1 223 ? 11.183 16.471 53.322 1.00 53.81 211 ARG A CA 1
ATOM 1581 C C . ARG A 1 223 ? 9.854 15.766 52.993 1.00 53.06 211 ARG A C 1
ATOM 1582 O O . ARG A 1 223 ? 9.064 15.495 53.886 1.00 52.86 211 ARG A O 1
ATOM 1590 N N . HIS A 1 224 ? 9.597 15.532 51.705 1.00 52.26 212 HIS A N 1
ATOM 1591 C CA . HIS A 1 224 ? 8.323 14.961 51.233 1.00 51.61 212 HIS A CA 1
ATOM 1592 C C . HIS A 1 224 ? 8.540 14.577 49.765 1.00 51.48 212 HIS A C 1
ATOM 1593 O O . HIS A 1 224 ? 9.332 15.230 49.084 1.00 51.39 212 HIS A O 1
ATOM 1600 N N . PRO A 1 225 ? 7.864 13.511 49.276 1.00 51.31 213 PRO A N 1
ATOM 1601 C CA . PRO A 1 225 ? 7.956 13.130 47.855 1.00 51.18 213 PRO A CA 1
ATOM 1602 C C . PRO A 1 225 ? 7.739 14.288 46.851 1.00 51.53 213 PRO A C 1
ATOM 1603 O O . PRO A 1 225 ? 8.408 14.333 45.822 1.00 51.38 213 PRO A O 1
ATOM 1607 N N . CYS A 1 226 ? 6.818 15.199 47.158 1.00 51.77 214 CYS A N 1
ATOM 1608 C CA . CYS A 1 226 ? 6.654 16.477 46.420 1.00 52.18 214 CYS A CA 1
ATOM 1609 C C . CYS A 1 226 ? 7.944 17.250 46.236 1.00 51.28 214 CYS A C 1
ATOM 1610 O O . CYS A 1 226 ? 8.257 17.731 45.160 1.00 51.38 214 CYS A O 1
ATOM 1613 N N . VAL A 1 227 ? 8.671 17.388 47.331 1.00 50.92 215 VAL A N 1
ATOM 1614 C CA . VAL A 1 227 ? 9.909 18.145 47.358 1.00 50.49 215 VAL A CA 1
ATOM 1615 C C . VAL A 1 227 ? 10.957 17.433 46.507 1.00 49.81 215 VAL A C 1
ATOM 1616 O O . VAL A 1 227 ? 11.643 18.071 45.699 1.00 49.26 215 VAL A O 1
ATOM 1620 N N . ALA A 1 228 ? 11.022 16.110 46.651 1.00 49.31 216 ALA A N 1
ATOM 1621 C CA . ALA A 1 228 ? 12.022 15.290 45.950 1.00 49.04 216 ALA A CA 1
ATOM 1622 C C . ALA A 1 228 ? 11.880 15.365 44.422 1.00 48.57 216 ALA A C 1
ATOM 1623 O O . ALA A 1 228 ? 12.875 15.431 43.699 1.00 48.17 216 ALA A O 1
ATOM 1625 N N . ASN A 1 229 ? 10.639 15.354 43.946 1.00 48.32 217 ASN A N 1
ATOM 1626 C CA . ASN A 1 229 ? 10.342 15.488 42.513 1.00 48.41 217 ASN A CA 1
ATOM 1627 C C . ASN A 1 229 ? 10.977 16.779 41.968 1.00 48.16 217 ASN A C 1
ATOM 1628 O O . ASN A 1 229 ? 11.572 16.775 40.907 1.00 47.86 217 ASN A O 1
ATOM 1633 N N . VAL A 1 230 ? 10.870 17.875 42.716 1.00 47.95 218 VAL A N 1
ATOM 1634 C CA . VAL A 1 230 ? 11.463 19.140 42.279 1.00 47.93 218 VAL A CA 1
ATOM 1635 C C . VAL A 1 230 ? 12.986 19.097 42.380 1.00 48.47 218 VAL A C 1
ATOM 1636 O O . VAL A 1 230 ? 13.670 19.652 41.525 1.00 49.07 218 VAL A O 1
ATOM 1640 N N . GLN A 1 231 ? 13.512 18.466 43.431 1.00 49.04 219 GLN A N 1
ATOM 1641 C CA . GLN A 1 231 ? 14.975 18.268 43.574 1.00 49.46 219 GLN A CA 1
ATOM 1642 C C . GLN A 1 231 ? 15.535 17.449 42.411 1.00 49.63 219 GLN A C 1
ATOM 1643 O O . GLN A 1 231 ? 16.564 17.802 41.821 1.00 50.22 219 GLN A O 1
ATOM 1649 N N . GLN A 1 232 ? 14.843 16.361 42.083 1.00 49.56 220 GLN A N 1
ATOM 1650 C CA . GLN A 1 232 ? 15.230 15.509 40.975 1.00 49.67 220 GLN A CA 1
ATOM 1651 C C . GLN A 1 232 ? 15.228 16.291 39.660 1.00 48.98 220 GLN A C 1
ATOM 1652 O O . GLN A 1 232 ? 16.152 16.208 38.870 1.00 49.49 220 GLN A O 1
ATOM 1658 N N . ALA A 1 233 ? 14.195 17.077 39.447 1.00 48.63 221 ALA A N 1
ATOM 1659 C CA . ALA A 1 233 ? 14.105 17.900 38.258 1.00 48.27 221 ALA A CA 1
ATOM 1660 C C . ALA A 1 233 ? 15.293 18.836 38.172 1.00 47.99 221 ALA A C 1
ATOM 1661 O O . ALA A 1 233 ? 15.926 18.933 37.132 1.00 48.25 221 ALA A O 1
ATOM 1663 N N . THR A 1 234 ? 15.616 19.498 39.280 1.00 47.76 222 THR A N 1
ATOM 1664 C CA . THR A 1 234 ? 16.751 20.415 39.326 1.00 47.23 222 THR A CA 1
ATOM 1665 C C . THR A 1 234 ? 18.050 19.721 38.932 1.00 46.70 222 THR A C 1
ATOM 1666 O O . THR A 1 234 ? 18.801 20.250 38.119 1.00 46.42 222 THR A O 1
ATOM 1670 N N . GLU A 1 235 ? 18.318 18.538 39.485 1.00 46.49 223 GLU A N 1
ATOM 1671 C CA . GLU A 1 235 ? 19.537 17.791 39.104 1.00 46.07 223 GLU A CA 1
ATOM 1672 C C . GLU A 1 235 ? 19.529 17.513 37.611 1.00 45.55 223 GLU A C 1
ATOM 1673 O O . GLU A 1 235 ? 20.504 17.751 36.935 1.00 45.70 223 GLU A O 1
ATOM 1675 N N . ILE A 1 236 ? 18.405 17.064 37.076 1.00 45.74 224 ILE A N 1
ATOM 1676 C CA . ILE A 1 236 ? 18.312 16.812 35.635 1.00 45.46 224 ILE A CA 1
ATOM 1677 C C . ILE A 1 236 ? 18.621 18.068 34.824 1.00 45.54 224 ILE A C 1
ATOM 1678 O O . ILE A 1 236 ? 19.416 18.037 33.885 1.00 46.17 224 ILE A O 1
ATOM 1683 N N . VAL A 1 237 ? 18.016 19.180 35.206 1.00 45.81 225 VAL A N 1
ATOM 1684 C CA . VAL A 1 237 ? 18.246 20.449 34.514 1.00 45.90 225 VAL A CA 1
ATOM 1685 C C . VAL A 1 237 ? 19.720 20.812 34.486 1.00 46.43 225 VAL A C 1
ATOM 1686 O O . VAL A 1 237 ? 20.231 21.238 33.450 1.00 46.29 225 VAL A O 1
ATOM 1690 N N . ARG A 1 238 ? 20.403 20.634 35.620 1.00 46.99 226 ARG A N 1
ATOM 1691 C CA . ARG A 1 238 ? 21.812 20.984 35.714 1.00 47.48 226 ARG A CA 1
ATOM 1692 C C . ARG A 1 238 ? 22.689 20.094 34.832 1.00 47.64 226 ARG A C 1
ATOM 1693 O O . ARG A 1 238 ? 23.642 20.589 34.262 1.00 47.44 226 ARG A O 1
ATOM 1701 N N . GLU A 1 239 ? 22.380 18.799 34.714 1.00 47.95 227 GLU A N 1
ATOM 1702 C CA . GLU A 1 239 ? 23.195 17.919 33.864 1.00 48.78 227 GLU A CA 1
ATOM 1703 C C . GLU A 1 239 ? 22.936 18.250 32.396 1.00 49.10 227 GLU A C 1
ATOM 1704 O O . GLU A 1 239 ? 23.873 18.362 31.612 1.00 49.14 227 GLU A O 1
ATOM 1707 N N . ARG A 1 240 ? 21.668 18.459 32.045 1.00 49.59 228 ARG A N 1
ATOM 1708 C CA . ARG A 1 240 ? 21.297 18.781 30.667 1.00 49.82 228 ARG A CA 1
ATOM 1709 C C . ARG A 1 240 ? 21.774 20.152 30.196 1.00 49.35 228 ARG A C 1
ATOM 1710 O O . ARG A 1 240 ? 22.005 20.343 29.005 1.00 48.95 228 ARG A O 1
ATOM 1718 N N . ALA A 1 241 ? 21.926 21.092 31.124 1.00 49.05 229 ALA A N 1
ATOM 1719 C CA . ALA A 1 241 ? 22.198 22.487 30.778 1.00 48.79 229 ALA A CA 1
ATOM 1720 C C . ALA A 1 241 ? 23.099 23.107 31.841 1.00 48.58 229 ALA A C 1
ATOM 1721 O O . ALA A 1 241 ? 22.655 23.936 32.640 1.00 48.33 229 ALA A O 1
ATOM 1723 N N . PRO A 1 242 ? 24.374 22.698 31.854 1.00 48.14 230 PRO A N 1
ATOM 1724 C CA . PRO A 1 242 ? 25.285 22.948 32.965 1.00 47.93 230 PRO A CA 1
ATOM 1725 C C . PRO A 1 242 ? 25.749 24.395 33.108 1.00 47.99 230 PRO A C 1
ATOM 1726 O O . PRO A 1 242 ? 26.454 24.723 34.079 1.00 47.16 230 PRO A O 1
ATOM 1730 N N . LYS A 1 243 ? 25.366 25.246 32.157 1.00 48.16 231 LYS A N 1
ATOM 1731 C CA . LYS A 1 243 ? 25.655 26.669 32.260 1.00 48.54 231 LYS A CA 1
ATOM 1732 C C . LYS A 1 243 ? 24.410 27.499 32.437 1.00 48.35 231 LYS A C 1
ATOM 1733 O O . LYS A 1 243 ? 24.503 28.711 32.456 1.00 48.55 231 LYS A O 1
ATOM 1739 N N . LEU A 1 244 ? 23.255 26.852 32.587 1.00 48.28 232 LEU A N 1
ATOM 1740 C CA . LEU A 1 244 ? 22.013 27.553 32.949 1.00 48.13 232 LEU A CA 1
ATOM 1741 C C . LEU A 1 244 ? 22.122 28.012 34.396 1.00 47.80 232 LEU A C 1
ATOM 1742 O O . LEU A 1 244 ? 22.611 27.262 35.236 1.00 47.78 232 LEU A O 1
ATOM 1747 N N . VAL A 1 245 ? 21.671 29.231 34.684 1.00 47.58 233 VAL A N 1
ATOM 1748 C CA . VAL A 1 245 ? 21.529 29.684 36.076 1.00 47.33 233 VAL A CA 1
ATOM 1749 C C . VAL A 1 245 ? 20.183 29.201 36.628 1.00 47.65 233 VAL A C 1
ATOM 1750 O O . VAL A 1 245 ? 19.106 29.614 36.182 1.00 47.42 233 VAL A O 1
ATOM 1754 N N . VAL A 1 246 ? 20.268 28.322 37.611 1.00 47.81 234 VAL A N 1
ATOM 1755 C CA . VAL A 1 246 ? 19.116 27.640 38.120 1.00 47.99 234 VAL A CA 1
ATOM 1756 C C . VAL A 1 246 ? 19.364 27.225 39.557 1.00 47.98 234 VAL A C 1
ATOM 1757 O O . VAL A 1 246 ? 20.498 27.029 39.973 1.00 47.87 234 VAL A O 1
ATOM 1761 N N . ASP A 1 247 ? 18.286 27.122 40.320 1.00 48.21 235 ASP A N 1
ATOM 1762 C CA . ASP A 1 247 ? 18.352 26.620 41.679 1.00 48.10 235 ASP A CA 1
ATOM 1763 C C . ASP A 1 247 ? 17.006 26.006 42.007 1.00 48.09 235 ASP A C 1
ATOM 1764 O O . ASP A 1 247 ? 15.978 26.384 41.436 1.00 47.71 235 ASP A O 1
ATOM 1769 N N . GLY A 1 248 ? 17.007 25.056 42.930 1.00 48.26 236 GLY A N 1
ATOM 1770 C CA . GLY A 1 248 ? 15.871 24.175 43.043 1.00 48.07 236 GLY A CA 1
ATOM 1771 C C . GLY A 1 248 ? 15.705 23.522 44.372 1.00 47.83 236 GLY A C 1
ATOM 1772 O O . GLY A 1 248 ? 16.662 23.161 44.955 1.00 47.01 236 GLY A O 1
ATOM 1773 N N . GLU A 1 249 ? 14.474 23.075 44.581 1.00 48.55 237 GLU A N 1
ATOM 1774 C CA . GLU A 1 249 ? 13.517 23.568 45.560 1.00 48.81 237 GLU A CA 1
ATOM 1775 C C . GLU A 1 249 ? 13.877 24.836 46.310 1.00 48.36 237 GLU A C 1
ATOM 1776 O O . GLU A 1 249 ? 14.797 24.908 47.137 1.00 48.53 237 GLU A O 1
ATOM 1782 N N . LEU A 1 250 ? 13.099 25.845 45.938 1.00 47.66 238 LEU A N 1
ATOM 1783 C CA . LEU A 1 250 ? 13.059 27.104 46.587 1.00 47.06 238 LEU A CA 1
ATOM 1784 C C . LEU A 1 250 ? 11.596 27.456 46.720 1.00 46.80 238 LEU A C 1
ATOM 1785 O O . LEU A 1 250 ? 10.802 27.249 45.815 1.00 45.66 238 LEU A O 1
ATOM 1790 N N . GLN A 1 251 ? 11.246 27.999 47.870 1.00 47.00 239 GLN A N 1
ATOM 1791 C CA . GLN A 1 251 ? 9.992 28.735 47.996 1.00 47.10 239 GLN A CA 1
ATOM 1792 C C . GLN A 1 251 ? 10.017 30.013 47.155 1.00 46.49 239 GLN A C 1
ATOM 1793 O O . GLN A 1 251 ? 11.074 30.484 46.754 1.00 44.90 239 GLN A O 1
ATOM 1799 N N . PHE A 1 252 ? 8.838 30.556 46.886 1.00 47.14 240 PHE A N 1
ATOM 1800 C CA . PHE A 1 252 ? 8.728 31.742 46.034 1.00 47.22 240 PHE A CA 1
ATOM 1801 C C . PHE A 1 252 ? 9.569 32.900 46.586 1.00 47.80 240 PHE A C 1
ATOM 1802 O O . PHE A 1 252 ? 10.299 33.574 45.832 1.00 48.07 240 PHE A O 1
ATOM 1810 N N . ASP A 1 253 ? 9.477 33.118 47.900 1.00 47.78 241 ASP A N 1
ATOM 1811 C CA . ASP A 1 253 ? 10.218 34.216 48.541 1.00 47.45 241 ASP A CA 1
ATOM 1812 C C . ASP A 1 253 ? 11.740 34.005 48.455 1.00 46.39 241 ASP A C 1
ATOM 1813 O O . ASP A 1 253 ? 12.454 34.950 48.176 1.00 45.79 241 ASP A O 1
ATOM 1818 N N . ALA A 1 254 ? 12.229 32.777 48.644 1.00 45.70 242 ALA A N 1
ATOM 1819 C CA . ALA A 1 254 ? 13.678 32.489 48.477 1.00 45.37 242 ALA A CA 1
ATOM 1820 C C . ALA A 1 254 ? 14.179 32.700 47.040 1.00 45.61 242 ALA A C 1
ATOM 1821 O O . ALA A 1 254 ? 15.360 33.012 46.823 1.00 45.24 242 ALA A O 1
ATOM 1823 N N . ALA A 1 255 ? 13.281 32.542 46.064 1.00 45.74 243 ALA A N 1
ATOM 1824 C CA . ALA A 1 255 ? 13.632 32.642 44.647 1.00 46.10 243 ALA A CA 1
ATOM 1825 C C . ALA A 1 255 ? 13.635 34.083 44.172 1.00 46.27 243 ALA A C 1
ATOM 1826 O O . ALA A 1 255 ? 14.377 34.436 43.266 1.00 46.67 243 ALA A O 1
ATOM 1828 N N . PHE A 1 256 ? 12.812 34.907 44.807 1.00 46.22 244 PHE A N 1
ATOM 1829 C CA . PHE A 1 256 ? 12.465 36.227 44.309 1.00 45.99 244 PHE A CA 1
ATOM 1830 C C . PHE A 1 256 ? 12.893 37.390 45.213 1.00 45.29 244 PHE A C 1
ATOM 1831 O O . PHE A 1 256 ? 12.764 38.532 44.806 1.00 45.74 244 PHE A O 1
ATOM 1839 N N . VAL A 1 257 ? 13.393 37.120 46.424 1.00 44.48 245 VAL A N 1
ATOM 1840 C CA . VAL A 1 257 ? 13.658 38.179 47.430 1.00 44.04 245 VAL A CA 1
ATOM 1841 C C . VAL A 1 257 ? 15.035 37.949 47.974 1.00 44.22 245 VAL A C 1
ATOM 1842 O O . VAL A 1 257 ? 15.223 37.020 48.760 1.00 44.66 245 VAL A O 1
ATOM 1846 N N . PRO A 1 258 ? 16.012 38.765 47.537 1.00 44.00 246 PRO A N 1
ATOM 1847 C CA . PRO A 1 258 ? 17.405 38.541 47.924 1.00 44.35 246 PRO A CA 1
ATOM 1848 C C . PRO A 1 258 ? 17.654 38.477 49.425 1.00 44.61 246 PRO A C 1
ATOM 1849 O O . PRO A 1 258 ? 18.457 37.657 49.852 1.00 44.19 246 PRO A O 1
ATOM 1853 N N . GLU A 1 259 ? 16.964 39.294 50.222 1.00 45.69 247 GLU A N 1
ATOM 1854 C CA . GLU A 1 259 ? 17.134 39.216 51.690 1.00 46.55 247 GLU A CA 1
ATOM 1855 C C . GLU A 1 259 ? 16.686 37.835 52.227 1.00 46.90 247 GLU A C 1
ATOM 1856 O O . GLU A 1 259 ? 17.333 37.277 53.107 1.00 47.09 247 GLU A O 1
ATOM 1858 N N . VAL A 1 260 ? 15.624 37.265 51.656 1.00 47.47 248 VAL A N 1
ATOM 1859 C CA . VAL A 1 260 ? 15.138 35.944 52.076 1.00 47.82 248 VAL A CA 1
ATOM 1860 C C . VAL A 1 260 ? 16.048 34.823 51.588 1.00 48.32 248 VAL A C 1
ATOM 1861 O O . VAL A 1 260 ? 16.348 33.884 52.326 1.00 49.22 248 VAL A O 1
ATOM 1865 N N . ALA A 1 261 ? 16.497 34.919 50.348 1.00 48.88 249 ALA A N 1
ATOM 1866 C CA . ALA A 1 261 ? 17.417 33.926 49.800 1.00 49.08 249 ALA A CA 1
ATOM 1867 C C . ALA A 1 261 ? 18.656 33.832 50.670 1.00 49.92 249 ALA A C 1
ATOM 1868 O O . ALA A 1 261 ? 19.200 32.749 50.858 1.00 50.50 249 ALA A O 1
ATOM 1870 N N . ALA A 1 262 ? 19.093 34.974 51.197 1.00 50.53 250 ALA A N 1
ATOM 1871 C CA . ALA A 1 262 ? 20.244 35.038 52.085 1.00 50.94 250 ALA A CA 1
ATOM 1872 C C . ALA A 1 262 ? 20.042 34.144 53.308 1.00 51.45 250 ALA A C 1
ATOM 1873 O O . ALA A 1 262 ? 20.939 33.383 53.653 1.00 51.98 250 ALA A O 1
ATOM 1875 N N . GLN A 1 263 ? 18.875 34.215 53.945 1.00 51.78 251 GLN A N 1
ATOM 1876 C CA . GLN A 1 263 ? 18.584 33.348 55.095 1.00 52.17 251 GLN A CA 1
ATOM 1877 C C . GLN A 1 263 ? 18.326 31.892 54.670 1.00 52.68 251 GLN A C 1
ATOM 1878 O O . GLN A 1 263 ? 19.012 30.991 55.122 1.00 52.30 251 GLN A O 1
ATOM 1881 N N . LYS A 1 264 ? 17.326 31.665 53.817 1.00 53.44 252 LYS A N 1
ATOM 1882 C CA . LYS A 1 264 ? 16.836 30.308 53.545 1.00 54.21 252 LYS A CA 1
ATOM 1883 C C . LYS A 1 264 ? 17.755 29.482 52.648 1.00 54.15 252 LYS A C 1
ATOM 1884 O O . LYS A 1 264 ? 17.782 28.253 52.758 1.00 54.38 252 LYS A O 1
ATOM 1890 N N . ALA A 1 265 ? 18.483 30.153 51.751 1.00 54.00 253 ALA A N 1
ATOM 1891 C CA . ALA A 1 265 ? 19.312 29.484 50.731 1.00 53.71 253 ALA A CA 1
ATOM 1892 C C . ALA A 1 265 ? 20.573 30.306 50.369 1.00 53.35 253 ALA A C 1
ATOM 1893 O O . ALA A 1 265 ? 20.697 30.835 49.254 1.00 52.87 253 ALA A O 1
ATOM 1895 N N . PRO A 1 266 ? 21.512 30.423 51.323 1.00 52.88 254 PRO A N 1
ATOM 1896 C CA . PRO A 1 266 ? 22.683 31.303 51.143 1.00 52.73 254 PRO A CA 1
ATOM 1897 C C . PRO A 1 266 ? 23.593 30.960 49.942 1.00 52.11 254 PRO A C 1
ATOM 1898 O O . PRO A 1 266 ? 24.094 31.866 49.282 1.00 51.75 254 PRO A O 1
ATOM 1902 N N . ALA A 1 267 ? 23.775 29.680 49.639 1.00 51.56 255 ALA A N 1
ATOM 1903 C CA . ALA A 1 267 ? 24.603 29.299 48.497 1.00 51.59 255 ALA A CA 1
ATOM 1904 C C . ALA A 1 267 ? 23.872 29.352 47.147 1.00 51.33 255 ALA A C 1
ATOM 1905 O O . ALA A 1 267 ? 24.453 29.010 46.123 1.00 51.03 255 ALA A O 1
ATOM 1907 N N . SER A 1 268 ? 22.609 29.781 47.146 1.00 51.20 256 SER A N 1
ATOM 1908 C CA . SER A 1 268 ? 21.800 29.855 45.926 1.00 50.57 256 SER A CA 1
ATOM 1909 C C . SER A 1 268 ? 22.432 30.759 44.858 1.00 50.21 256 SER A C 1
ATOM 1910 O O . SER A 1 268 ? 22.714 31.928 45.116 1.00 50.16 256 SER A O 1
ATOM 1913 N N . PRO A 1 269 ? 22.655 30.218 43.652 1.00 49.57 257 PRO A N 1
ATOM 1914 C CA . PRO A 1 269 ? 23.138 31.042 42.542 1.00 49.31 257 PRO A CA 1
ATOM 1915 C C . PRO A 1 269 ? 22.100 32.004 41.938 1.00 48.73 257 PRO A C 1
ATOM 1916 O O . PRO A 1 269 ? 22.460 32.830 41.107 1.00 48.59 257 PRO A O 1
ATOM 1920 N N . LEU A 1 270 ? 20.833 31.890 42.331 1.00 48.19 258 LEU A N 1
ATOM 1921 C CA . LEU A 1 270 ? 19.825 32.873 41.930 1.00 47.89 258 LEU A CA 1
ATOM 1922 C C . LEU A 1 270 ? 19.970 34.175 42.720 1.00 47.81 258 LEU A C 1
ATOM 1923 O O . LEU A 1 270 ? 19.678 35.248 42.194 1.00 47.33 258 LEU A O 1
ATOM 1928 N N . GLN A 1 271 ? 20.394 34.062 43.981 1.00 48.14 259 GLN A N 1
ATOM 1929 C CA . GLN A 1 271 ? 20.530 35.200 44.908 1.00 48.71 259 GLN A CA 1
ATOM 1930 C C . GLN A 1 271 ? 19.242 35.993 45.053 1.00 48.35 259 GLN A C 1
ATOM 1931 O O . GLN A 1 271 ? 19.254 37.228 45.171 1.00 48.39 259 GLN A O 1
ATOM 1937 N N . GLY A 1 272 ? 18.139 35.257 45.064 1.00 48.18 260 GLY A N 1
ATOM 1938 C CA . GLY A 1 272 ? 16.800 35.829 45.041 1.00 48.14 260 GLY A CA 1
ATOM 1939 C C . GLY A 1 272 ? 16.505 36.742 43.866 1.00 47.71 260 GLY A C 1
ATOM 1940 O O . GLY A 1 272 ? 15.752 37.688 44.027 1.00 47.58 260 GLY A O 1
ATOM 1941 N N . LYS A 1 273 ? 17.100 36.477 42.701 1.00 47.33 261 LYS A N 1
ATOM 1942 C CA . LYS A 1 273 ? 16.775 37.230 41.496 1.00 47.51 261 LYS A CA 1
ATOM 1943 C C . LYS A 1 273 ? 16.346 36.334 40.332 1.00 47.15 261 LYS A C 1
ATOM 1944 O O . LYS A 1 273 ? 16.804 36.526 39.208 1.00 47.92 261 LYS A O 1
ATOM 1950 N N . ALA A 1 274 ? 15.459 35.382 40.597 1.00 46.20 262 ALA A N 1
ATOM 1951 C CA . ALA A 1 274 ? 14.851 34.581 39.553 1.00 45.87 262 ALA A CA 1
ATOM 1952 C C . ALA A 1 274 ? 13.856 35.404 38.745 1.00 45.54 262 ALA A C 1
ATOM 1953 O O . ALA A 1 274 ? 13.036 36.120 39.302 1.00 45.57 262 ALA A O 1
ATOM 1955 N N . ASN A 1 275 ? 13.941 35.260 37.427 1.00 45.07 263 ASN A N 1
ATOM 1956 C CA . ASN A 1 275 ? 12.999 35.829 36.505 1.00 44.66 263 ASN A CA 1
ATOM 1957 C C . ASN A 1 275 ? 12.106 34.761 35.806 1.00 44.72 263 ASN A C 1
ATOM 1958 O O . ASN A 1 275 ? 11.158 35.107 35.122 1.00 43.53 263 ASN A O 1
ATOM 1963 N N . VAL A 1 276 ? 12.413 33.480 36.009 1.00 44.83 264 VAL A N 1
ATOM 1964 C CA . VAL A 1 276 ? 11.641 32.390 35.464 1.00 45.15 264 VAL A CA 1
ATOM 1965 C C . VAL A 1 276 ? 11.276 31.434 36.599 1.00 45.63 264 VAL A C 1
ATOM 1966 O O . VAL A 1 276 ? 12.168 30.842 37.196 1.00 44.66 264 VAL A O 1
ATOM 1978 N N . VAL A 1 278 ? 9.284 28.033 37.781 1.00 45.61 266 VAL A N 1
ATOM 1979 C CA . VAL A 1 278 ? 8.789 26.763 37.342 1.00 45.30 266 VAL A CA 1
ATOM 1980 C C . VAL A 1 278 ? 8.043 26.204 38.503 1.00 44.98 266 VAL A C 1
ATOM 1981 O O . VAL A 1 278 ? 8.613 25.880 39.537 1.00 45.33 266 VAL A O 1
ATOM 1985 N N . PHE A 1 279 ? 6.734 26.152 38.335 1.00 45.37 267 PHE A N 1
ATOM 1986 C CA . PHE A 1 279 ? 5.837 25.671 39.365 1.00 45.50 267 PHE A CA 1
ATOM 1987 C C . PHE A 1 279 ? 5.824 24.156 39.347 1.00 46.83 267 PHE A C 1
ATOM 1988 O O . PHE A 1 279 ? 6.071 23.542 38.307 1.00 47.22 267 PHE A O 1
ATOM 1996 N N . PRO A 1 280 ? 5.569 23.540 40.510 1.00 47.96 268 PRO A N 1
ATOM 1997 C CA . PRO A 1 280 ? 5.686 22.099 40.600 1.00 48.13 268 PRO A CA 1
ATOM 1998 C C . PRO A 1 280 ? 4.473 21.340 40.100 1.00 48.45 268 PRO A C 1
ATOM 1999 O O .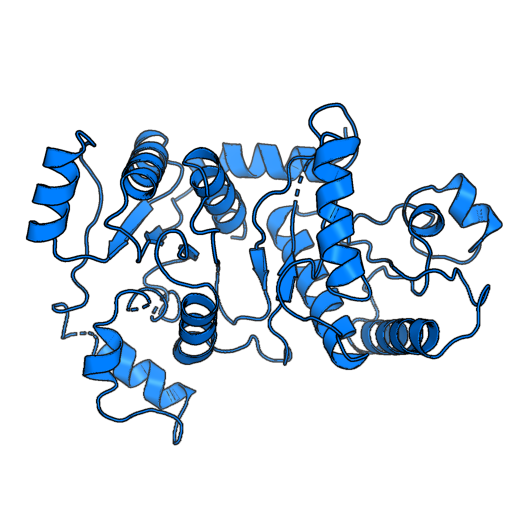 PRO A 1 280 ? 4.560 20.133 39.905 1.00 48.84 268 PRO A O 1
ATOM 2003 N N . SER A 1 281 ? 3.363 22.036 39.878 1.00 48.97 269 SER A N 1
ATOM 2004 C CA . SER A 1 281 ? 2.093 21.395 39.499 1.00 48.63 269 SER A CA 1
ATOM 2005 C C . SER A 1 281 ? 1.182 22.414 38.831 1.00 48.85 269 SER A C 1
ATOM 2006 O O . SER A 1 281 ? 1.384 23.628 38.992 1.00 48.72 269 SER A O 1
ATOM 2009 N N . LEU A 1 282 ? 0.151 21.922 38.132 1.00 49.43 270 LEU A N 1
ATOM 2010 C CA . LEU A 1 282 ? -0.827 22.795 37.471 1.00 49.55 270 LEU A CA 1
ATOM 2011 C C . LEU A 1 282 ? -1.639 23.586 38.489 1.00 50.02 270 LEU A C 1
ATOM 2012 O O . LEU A 1 282 ? -1.859 24.785 38.304 1.00 50.09 270 LEU A O 1
ATOM 2017 N N . GLU A 1 283 ? -2.036 22.917 39.576 1.00 50.04 271 GLU A N 1
ATOM 2018 C CA . GLU A 1 283 ? -2.702 23.575 40.710 1.00 49.96 271 GLU A CA 1
ATOM 2019 C C . GLU A 1 283 ? -1.936 24.797 41.149 1.00 49.87 271 GLU A C 1
ATOM 2020 O O . GLU A 1 283 ? -2.505 25.884 41.245 1.00 50.58 271 GLU A O 1
ATOM 2026 N N . ALA A 1 284 ? -0.640 24.621 41.411 1.00 48.48 272 ALA A N 1
ATOM 2027 C CA . ALA A 1 284 ? 0.165 25.693 41.958 1.00 47.90 272 ALA A CA 1
ATOM 2028 C C . ALA A 1 284 ? 0.361 26.807 40.940 1.00 47.28 272 ALA A C 1
ATOM 2029 O O . ALA A 1 284 ? 0.249 27.984 41.271 1.00 47.28 272 ALA A O 1
ATOM 2031 N N . GLY A 1 285 ? 0.676 26.422 39.710 1.00 47.21 273 GLY A N 1
ATOM 2032 C CA . GLY A 1 285 ? 0.877 27.364 38.629 1.00 46.99 273 GLY A CA 1
ATOM 2033 C C . GLY A 1 285 ? -0.378 28.098 38.194 1.00 46.63 273 GLY A C 1
ATOM 2034 O O . GLY A 1 285 ? -0.373 29.336 38.052 1.00 46.53 273 GLY A O 1
ATOM 2035 N N . ASN A 1 286 ? -1.460 27.360 38.014 1.00 46.70 274 ASN A N 1
ATOM 2036 C CA . ASN A 1 286 ? -2.688 27.977 37.546 1.00 47.11 274 ASN A CA 1
ATOM 2037 C C . ASN A 1 286 ? -3.240 28.967 38.557 1.00 48.06 274 ASN A C 1
ATOM 2038 O O . ASN A 1 286 ? -3.523 30.103 38.207 1.00 49.86 274 ASN A O 1
ATOM 2043 N N . ILE A 1 287 ? -3.365 28.526 39.807 1.00 47.57 275 ILE A N 1
ATOM 2044 C CA . ILE A 1 287 ? -3.720 29.381 40.925 1.00 47.25 275 ILE A CA 1
ATOM 2045 C C . ILE A 1 287 ? -2.750 30.579 41.088 1.00 46.88 275 ILE A C 1
ATOM 2046 O O . ILE A 1 287 ? -3.176 31.715 41.318 1.00 47.32 275 ILE A O 1
ATOM 2051 N N . GLY A 1 288 ? -1.464 30.312 40.930 1.00 46.25 276 GLY A N 1
ATOM 2052 C CA . GLY A 1 288 ? -0.429 31.274 41.230 1.00 46.01 276 GLY A CA 1
ATOM 2053 C C . GLY A 1 288 ? -0.333 32.449 40.298 1.00 45.93 276 GLY A C 1
ATOM 2054 O O . GLY A 1 288 ? -0.330 33.579 40.754 1.00 46.78 276 GLY A O 1
ATOM 2055 N N . TYR A 1 289 ? -0.227 32.212 38.994 1.00 46.14 277 TYR A N 1
ATOM 2056 C CA . TYR A 1 289 ? -0.306 33.316 38.026 1.00 46.48 277 TYR A CA 1
ATOM 2057 C C . TYR A 1 289 ? -1.622 34.129 38.160 1.00 46.18 277 TYR A C 1
ATOM 2058 O O . TYR A 1 289 ? -1.622 35.343 38.060 1.00 46.28 277 TYR A O 1
ATOM 2067 N N . LYS A 1 290 ? -2.727 33.469 38.470 1.00 46.26 278 LYS A N 1
ATOM 2068 C CA . LYS A 1 290 ? -3.988 34.193 38.683 1.00 45.48 278 LYS A CA 1
ATOM 2069 C C . LYS A 1 290 ? -3.958 35.056 39.922 1.00 45.57 278 LYS A C 1
ATOM 2070 O O . LYS A 1 290 ? -4.564 36.111 39.941 1.00 46.18 278 LYS A O 1
ATOM 2076 N N . ILE A 1 291 ? -3.307 34.596 40.983 1.00 45.80 279 ILE A N 1
ATOM 2077 C CA . ILE A 1 291 ? -3.075 35.449 42.149 1.00 46.12 279 ILE A CA 1
ATOM 2078 C C . ILE A 1 291 ? -2.170 36.626 41.752 1.00 46.69 279 ILE A C 1
ATOM 207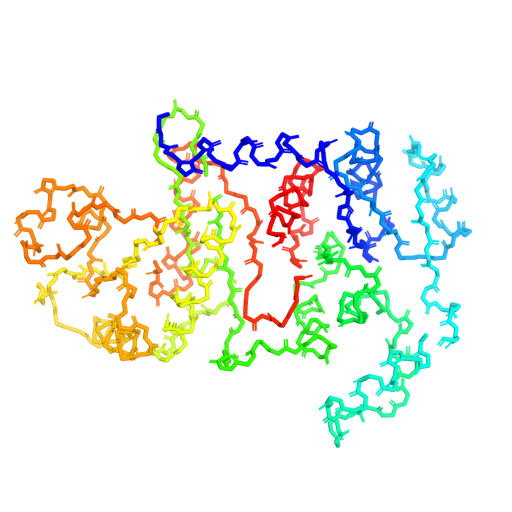9 O O . ILE A 1 291 ? -2.428 37.787 42.112 1.00 45.61 279 ILE A O 1
ATOM 2084 N N . ALA A 1 292 ? -1.119 36.320 40.988 1.00 47.26 280 ALA A N 1
ATOM 2085 C CA . ALA A 1 292 ? -0.219 37.371 40.501 1.00 48.13 280 ALA A CA 1
ATOM 2086 C C . ALA A 1 292 ? -0.987 38.416 39.671 1.00 48.77 280 ALA A C 1
ATOM 2087 O O . ALA A 1 292 ? -0.823 39.613 39.913 1.00 48.40 280 ALA A O 1
ATOM 2089 N N . GLN A 1 293 ? -1.848 37.983 38.746 1.00 50.10 281 GLN A N 1
ATOM 2090 C CA . GLN A 1 293 ? -2.653 38.967 37.998 1.00 52.27 281 GLN A CA 1
ATOM 2091 C C . GLN A 1 293 ? -3.706 39.703 38.818 1.00 51.94 281 GLN A C 1
ATOM 2092 O O . GLN A 1 293 ? -3.802 40.922 38.721 1.00 51.15 281 GLN A O 1
ATOM 2098 N N . ARG A 1 294 ? -4.455 38.988 39.649 1.00 52.54 282 ARG A N 1
ATOM 2099 C CA . ARG A 1 294 ? -5.593 39.604 40.357 1.00 52.45 282 ARG A CA 1
ATOM 2100 C C . ARG A 1 294 ? -5.231 40.352 41.620 1.00 52.21 282 ARG A C 1
ATOM 2101 O O . ARG A 1 294 ? -5.830 41.350 41.891 1.00 52.40 282 ARG A O 1
ATOM 2109 N N . LEU A 1 295 ? -4.294 39.867 42.412 1.00 52.78 283 LEU A N 1
ATOM 2110 C CA . LEU A 1 295 ? -3.867 40.594 43.614 1.00 53.41 283 LEU A CA 1
ATOM 2111 C C . LEU A 1 295 ? -2.633 41.440 43.334 1.00 54.25 283 LEU A C 1
ATOM 2112 O O . LEU A 1 295 ? -2.428 42.469 43.987 1.00 54.39 283 LEU A O 1
ATOM 2117 N N . GLY A 1 296 ? -1.811 41.002 42.377 1.00 55.04 284 GLY A N 1
ATOM 2118 C CA . GLY A 1 296 ? -0.531 41.655 42.099 1.00 55.58 284 GLY A CA 1
ATOM 2119 C C . GLY A 1 296 ? -0.562 42.711 41.019 1.00 55.88 284 GLY A C 1
ATOM 2120 O O . GLY A 1 296 ? 0.402 43.437 40.871 1.00 56.64 284 GLY A O 1
ATOM 2121 N N . GLY A 1 297 ? -1.646 42.803 40.256 1.00 56.22 285 GLY A N 1
ATOM 2122 C CA . GLY A 1 297 ? -1.721 43.755 39.153 1.00 56.61 285 GLY A CA 1
ATOM 2123 C C . GLY A 1 297 ? -0.903 43.395 37.912 1.00 57.16 285 GLY A C 1
ATOM 2124 O O . GLY A 1 297 ? -0.612 44.236 37.083 1.00 57.55 285 GLY A O 1
ATOM 2125 N N . TYR A 1 298 ? -0.554 42.127 37.773 1.00 57.23 286 TYR A N 1
ATOM 2126 C CA . TYR A 1 298 ? 0.232 41.676 36.657 1.00 56.83 286 TYR A CA 1
ATOM 2127 C C . TYR A 1 298 ? -0.654 41.370 35.480 1.00 57.28 286 TYR A C 1
ATOM 2128 O O . TYR A 1 298 ? -1.791 40.936 35.627 1.00 56.51 286 TYR A O 1
ATOM 2137 N N . ARG A 1 299 ? -0.128 41.629 34.294 1.00 58.01 287 ARG A N 1
ATOM 2138 C CA . ARG A 1 299 ? -0.797 41.238 33.075 1.00 58.41 287 ARG A CA 1
ATOM 2139 C C . ARG A 1 299 ? -0.148 39.919 32.655 1.00 57.34 287 ARG A C 1
ATOM 2140 O O . ARG A 1 299 ? 1.061 39.821 32.590 1.00 57.61 287 ARG A O 1
ATOM 2148 N N . ALA A 1 300 ? -0.958 38.892 32.434 1.00 56.04 288 ALA A N 1
ATOM 2149 C CA . ALA A 1 300 ? -0.452 37.582 32.082 1.00 55.41 288 ALA A CA 1
ATOM 2150 C C . ALA A 1 300 ? -0.574 37.365 30.573 1.00 55.18 288 ALA A C 1
ATOM 2151 O O . ALA A 1 300 ? -1.628 36.989 30.074 1.00 54.24 288 ALA A O 1
ATOM 2153 N N . VAL A 1 301 ? 0.525 37.559 29.852 1.00 55.53 289 VAL A N 1
ATOM 2154 C CA . VAL A 1 301 ? 0.495 37.455 28.399 1.00 55.30 289 VAL A CA 1
ATOM 2155 C C . VAL A 1 301 ? 0.649 36.021 27.955 1.00 55.81 289 VAL A C 1
ATOM 2156 O O . VAL A 1 301 ? 1.662 35.386 28.234 1.00 55.79 289 VAL A O 1
ATOM 2160 N N . GLY A 1 302 ? -0.396 35.514 27.294 1.00 56.01 290 GLY A N 1
ATOM 2161 C CA . GLY A 1 302 ? -0.345 34.260 26.594 1.00 56.13 290 GLY A CA 1
ATOM 2162 C C . GLY A 1 302 ? -1.388 33.270 27.043 1.00 56.18 290 GLY A C 1
ATOM 2163 O O . GLY A 1 302 ? -2.564 33.584 27.066 1.00 56.94 290 GLY A O 1
ATOM 2164 N N . PRO A 1 303 ? -0.964 32.059 27.426 1.00 56.18 291 PRO A N 1
ATOM 2165 C CA . PRO A 1 303 ? 0.430 31.706 27.574 1.00 55.38 291 PRO A CA 1
ATOM 2166 C C . PRO A 1 303 ? 0.995 31.371 26.236 1.00 54.90 291 PRO A C 1
ATOM 2167 O O . PRO A 1 303 ? 0.246 31.189 25.313 1.00 55.16 291 PRO A O 1
ATOM 2171 N N . LEU A 1 304 ? 2.318 31.308 26.155 1.00 54.31 292 LEU A N 1
ATOM 2172 C CA . LEU A 1 304 ? 3.018 30.789 25.013 1.00 53.77 292 LEU A CA 1
ATOM 2173 C C . LEU A 1 304 ? 3.202 29.256 25.120 1.00 53.00 292 LEU A C 1
ATOM 2174 O O . LEU A 1 304 ? 3.793 28.762 26.081 1.00 53.34 292 LEU A O 1
ATOM 2179 N N . ILE A 1 305 ? 2.743 28.510 24.124 1.00 51.03 293 ILE A N 1
ATOM 2180 C CA . ILE A 1 305 ? 3.045 27.093 24.078 1.00 50.02 293 ILE A CA 1
ATOM 2181 C C . ILE A 1 305 ? 4.530 26.901 23.733 1.00 48.82 293 ILE A C 1
ATOM 2182 O O . ILE A 1 305 ? 5.089 27.636 22.920 1.00 48.74 293 ILE A O 1
ATOM 2187 N N . GLN A 1 306 ? 5.146 25.912 24.369 1.00 46.97 294 GLN A N 1
ATOM 2188 C CA . GLN A 1 306 ? 6.547 25.606 24.161 1.00 47.07 294 GLN A CA 1
ATOM 2189 C C . GLN A 1 306 ? 6.739 24.101 24.126 1.00 46.34 294 GLN A C 1
ATOM 2190 O O . GLN A 1 306 ? 5.880 23.337 24.585 1.00 46.53 294 GLN A O 1
ATOM 2196 N N . GLY A 1 307 ? 7.854 23.684 23.548 1.00 45.62 295 GLY A N 1
ATOM 2197 C CA . GLY A 1 307 ? 8.146 22.254 23.375 1.00 45.32 295 GLY A CA 1
ATOM 2198 C C . GLY A 1 307 ? 7.991 21.776 21.960 1.00 44.61 295 GLY A C 1
ATOM 2199 O O . GLY A 1 307 ? 8.409 20.655 21.645 1.00 44.46 295 GLY A O 1
ATOM 2200 N N . LEU A 1 308 ? 7.392 22.627 21.118 1.00 43.67 296 LEU A N 1
ATOM 2201 C CA . LEU A 1 308 ? 7.158 22.308 19.711 1.00 43.72 296 LEU A CA 1
ATOM 2202 C C . LEU A 1 308 ? 8.335 22.748 18.849 1.00 43.25 296 LEU A C 1
ATOM 2203 O O . LEU A 1 308 ? 9.100 23.619 19.259 1.00 43.70 296 LEU A O 1
ATOM 2208 N N . ALA A 1 309 ? 8.462 22.150 17.667 1.00 42.40 297 ALA A N 1
ATOM 2209 C CA . ALA A 1 309 ? 9.523 22.523 16.730 1.00 42.57 297 ALA A CA 1
ATOM 2210 C C . ALA A 1 309 ? 9.345 23.916 16.080 1.00 42.66 297 ALA A C 1
ATOM 2211 O O . ALA A 1 309 ? 10.280 24.438 15.450 1.00 42.14 297 ALA A O 1
ATOM 2213 N N . ALA A 1 310 ? 8.156 24.506 16.222 1.00 42.77 298 ALA A N 1
ATOM 2214 C CA . ALA A 1 310 ? 7.848 25.821 15.648 1.00 42.96 298 ALA A CA 1
ATOM 2215 C C . ALA A 1 310 ? 6.626 26.368 16.382 1.00 43.93 298 ALA A C 1
ATOM 2216 O O . ALA A 1 310 ? 5.902 25.590 17.025 1.00 43.89 298 ALA A O 1
ATOM 2218 N N . PRO A 1 311 ? 6.410 27.703 16.340 1.00 44.67 299 PRO A N 1
ATOM 2219 C CA . PRO A 1 311 ? 5.390 28.326 17.188 1.00 45.32 299 PRO A CA 1
ATOM 2220 C C . PRO A 1 311 ? 3.932 28.144 16.756 1.00 45.81 299 PRO A C 1
ATOM 2221 O O . PRO A 1 311 ? 3.536 28.550 15.673 1.00 44.84 299 PRO A O 1
ATOM 2233 N N . HIS A 1 313 ? 0.389 28.692 19.063 1.00 48.02 301 HIS A N 1
ATOM 2234 C CA . HIS A 1 313 ? -0.077 29.053 20.398 1.00 47.78 301 HIS A CA 1
ATOM 2235 C C . HIS A 1 313 ? -1.587 28.927 20.447 1.00 48.00 301 HIS A C 1
ATOM 2236 O O . HIS A 1 313 ? -2.260 28.946 19.402 1.00 48.24 301 HIS A O 1
ATOM 2243 N N . ASP A 1 314 ? -2.084 28.756 21.672 1.00 48.54 302 ASP A N 1
ATOM 2244 C CA . ASP A 1 314 ? -3.511 28.491 21.996 1.00 49.14 302 ASP A CA 1
ATOM 2245 C C . ASP A 1 314 ? -4.098 29.622 22.860 1.00 49.33 302 ASP A C 1
ATOM 2246 O O . ASP A 1 314 ? -3.660 29.850 23.989 1.00 50.65 302 ASP A O 1
ATOM 2251 N N . LEU A 1 315 ? -5.084 30.327 22.310 1.00 49.93 303 LEU A N 1
ATOM 2252 C CA . LEU A 1 315 ? -5.832 31.359 23.015 1.00 49.07 303 LEU A CA 1
ATOM 2253 C C . LEU A 1 315 ? -6.986 30.701 23.753 1.00 49.39 303 LEU A C 1
ATOM 2254 O O . LEU A 1 315 ? -7.380 29.576 23.451 1.00 48.35 303 LEU A O 1
ATOM 2259 N N . SER A 1 316 ? -7.555 31.443 24.704 1.00 49.35 304 SER A N 1
ATOM 2260 C CA . SER A 1 316 ? -8.784 31.040 25.346 1.00 48.71 304 SER A CA 1
ATOM 2261 C C . SER A 1 316 ? -9.909 31.363 24.396 1.00 47.77 304 SER A C 1
ATOM 2262 O O . SER A 1 316 ? -9.851 32.346 23.669 1.00 46.74 304 SER A O 1
ATOM 2265 N N . ARG A 1 317 ? -10.935 30.522 24.388 1.00 47.35 305 ARG A N 1
ATOM 2266 C CA . ARG A 1 317 ? -12.114 30.777 23.572 1.00 48.00 305 ARG A CA 1
ATOM 2267 C C . ARG A 1 317 ? -12.798 32.088 23.995 1.00 46.98 305 ARG A C 1
ATOM 2268 O O . ARG A 1 317 ? -13.545 32.685 23.234 1.00 44.92 305 ARG A O 1
ATOM 2276 N N . GLY A 1 318 ? -12.547 32.503 25.226 1.00 47.44 306 GLY A N 1
ATOM 2277 C CA . GLY A 1 318 ? -13.110 33.724 25.731 1.00 47.90 306 GLY A CA 1
ATOM 2278 C C . GLY A 1 318 ? -12.196 34.921 25.698 1.00 48.23 306 GLY A C 1
ATOM 2279 O O . GLY A 1 318 ? -12.516 35.920 26.305 1.00 49.03 306 GLY A O 1
ATOM 2280 N N . CYS A 1 319 ? -11.083 34.828 24.972 1.00 48.09 307 CYS A N 1
ATOM 2281 C CA . CYS A 1 319 ? -10.113 35.902 24.846 1.00 47.17 307 CYS A CA 1
ATOM 2282 C C . CYS A 1 319 ? -10.723 37.198 24.323 1.00 48.01 307 CYS A C 1
ATOM 2283 O O . CYS A 1 319 ? -11.803 37.207 23.703 1.00 48.89 307 CYS A O 1
ATOM 2286 N N . SER A 1 320 ? -10.012 38.297 24.569 1.00 48.19 308 SER A N 1
ATOM 2287 C CA . SER A 1 320 ? -10.347 39.606 24.020 1.00 47.91 308 SER A CA 1
ATOM 2288 C C . SER A 1 320 ? -9.462 39.858 22.819 1.00 47.88 308 SER A C 1
ATOM 2289 O O . SER A 1 320 ? -8.463 39.175 22.640 1.00 47.19 308 SER A O 1
ATOM 2292 N N . VAL A 1 321 ? -9.852 40.846 22.015 1.00 48.43 309 VAL A N 1
ATOM 2293 C CA . VAL A 1 321 ? -9.081 41.329 20.888 1.00 48.83 309 VAL A CA 1
ATOM 2294 C C . VAL A 1 321 ? -7.683 41.700 21.323 1.00 49.91 309 VAL A C 1
ATOM 2295 O O . VAL A 1 321 ? -6.719 41.337 20.671 1.00 51.78 309 VAL A O 1
ATOM 2299 N N . GLN A 1 322 ? -7.566 42.393 22.439 1.00 50.72 310 GLN A N 1
ATOM 2300 C CA . GLN A 1 322 ? -6.287 42.819 22.960 1.00 51.60 310 GLN A CA 1
ATOM 2301 C C . GLN A 1 322 ? -5.376 41.677 23.339 1.00 50.94 310 GLN A C 1
ATOM 2302 O O . GLN A 1 322 ? -4.178 41.753 23.122 1.00 50.65 310 GLN A O 1
ATOM 2308 N N . GLU A 1 323 ? -5.928 40.640 23.950 1.00 50.95 311 GLU A N 1
ATOM 2309 C CA . GLU A 1 323 ? -5.158 39.427 24.261 1.00 51.22 311 GLU A CA 1
ATOM 2310 C C . GLU A 1 323 ? -4.582 38.769 23.017 1.00 49.64 311 GLU A C 1
ATOM 2311 O O . GLU A 1 323 ? -3.426 38.351 22.996 1.00 50.08 311 GLU A O 1
ATOM 2317 N N . ILE A 1 324 ? -5.381 38.688 21.972 1.00 48.51 312 ILE A N 1
ATOM 2318 C CA . ILE A 1 324 ? -4.890 38.159 20.687 1.00 47.40 312 ILE A CA 1
ATOM 2319 C C . ILE A 1 324 ? -3.737 39.018 20.163 1.00 46.36 312 ILE A C 1
ATOM 2320 O O . ILE A 1 324 ? -2.697 38.500 19.786 1.00 45.69 312 ILE A O 1
ATOM 2325 N N . ILE A 1 325 ? -3.937 40.329 20.126 1.00 45.47 313 ILE A N 1
ATOM 2326 C CA . ILE A 1 325 ? -2.895 41.233 19.648 1.00 45.64 313 ILE A CA 1
ATOM 2327 C C . ILE A 1 325 ? -1.601 41.052 20.423 1.00 45.79 313 ILE A C 1
ATOM 2328 O O . ILE A 1 325 ? -0.531 41.001 19.839 1.00 46.23 313 ILE A O 1
ATOM 2333 N N . GLU A 1 326 ? -1.675 40.968 21.738 1.00 46.18 314 GLU A N 1
ATOM 2334 C CA . GLU A 1 326 ? -0.445 40.994 22.511 1.00 47.87 314 GLU A CA 1
ATOM 2335 C C . GLU A 1 326 ? 0.263 39.660 22.481 1.00 46.96 314 GLU A C 1
ATOM 2336 O O . GLU A 1 326 ? 1.502 39.614 22.495 1.00 46.82 314 GLU A O 1
ATOM 2342 N N . LEU A 1 327 ? -0.508 38.590 22.345 1.00 46.80 315 LEU A N 1
ATOM 2343 C CA . LEU A 1 327 ? 0.043 37.262 22.108 1.00 46.45 315 LEU A CA 1
ATOM 2344 C C . LEU A 1 327 ? 0.759 37.188 20.760 1.00 46.49 315 LEU A C 1
ATOM 2345 O O . LEU A 1 327 ? 1.889 36.689 20.695 1.00 48.06 315 LEU A O 1
ATOM 2350 N N . ALA A 1 328 ? 0.140 37.705 19.701 1.00 45.29 316 ALA A N 1
ATOM 2351 C CA . ALA A 1 328 ? 0.785 37.802 18.380 1.00 44.75 316 ALA A CA 1
ATOM 2352 C C . ALA A 1 328 ? 2.105 38.574 18.424 1.00 44.95 316 ALA A C 1
ATOM 2353 O O . ALA A 1 328 ? 3.087 38.198 17.790 1.00 45.04 316 ALA A O 1
ATOM 2355 N N . LEU A 1 329 ? 2.113 39.675 19.156 1.00 44.96 317 LEU A N 1
ATOM 2356 C CA . LEU A 1 329 ? 3.282 40.504 19.242 1.00 45.31 317 LEU A CA 1
ATOM 2357 C C . LEU A 1 329 ? 4.470 39.830 19.920 1.00 44.97 317 LEU A C 1
ATOM 2358 O O . LEU A 1 329 ? 5.589 39.849 19.380 1.00 44.16 317 LEU A O 1
ATOM 2363 N N . VAL A 1 330 ? 4.242 39.270 21.102 1.00 44.74 318 VAL A N 1
ATOM 2364 C CA . VAL A 1 330 ? 5.324 38.551 21.774 1.00 45.18 318 VAL A CA 1
ATOM 2365 C C . VAL A 1 330 ? 5.699 37.285 21.032 1.00 45.77 318 VAL A C 1
ATOM 2366 O O . VAL A 1 330 ? 6.885 36.935 20.988 1.00 45.53 318 VAL A O 1
ATOM 2370 N N . ALA A 1 331 ? 4.715 36.612 20.433 1.00 46.30 319 ALA A N 1
ATOM 2371 C CA . ALA A 1 331 ? 5.013 35.418 19.641 1.00 47.09 319 ALA A CA 1
ATOM 2372 C C . ALA A 1 331 ? 5.905 35.717 18.440 1.00 47.61 319 ALA A C 1
ATOM 2373 O O . ALA A 1 331 ? 6.658 34.847 18.006 1.00 48.57 319 ALA A O 1
ATOM 2375 N N . ALA A 1 332 ? 5.833 36.947 17.934 1.00 48.41 320 ALA A N 1
ATOM 2376 C CA . ALA A 1 332 ? 6.551 37.382 16.727 1.00 48.79 320 ALA A CA 1
ATOM 2377 C C . ALA A 1 332 ? 7.922 37.899 16.988 1.00 49.90 320 ALA A C 1
ATOM 2378 O O . ALA A 1 332 ? 8.701 38.044 16.064 1.00 50.08 320 ALA A O 1
ATOM 2380 N N . VAL A 1 333 ? 8.220 38.226 18.235 1.00 51.38 321 VAL A N 1
ATOM 2381 C CA . VAL A 1 333 ? 9.516 38.848 18.565 1.00 52.30 321 VAL A CA 1
ATOM 2382 C C . VAL A 1 333 ? 10.736 37.944 18.330 1.00 53.44 321 VAL A C 1
ATOM 2383 O O . VAL A 1 333 ? 11.703 38.400 17.717 1.00 54.23 321 VAL A O 1
ATOM 2387 N N . PRO A 1 334 ? 10.690 36.675 18.794 1.00 55.09 322 PRO A N 1
ATOM 2388 C CA . PRO A 1 334 ? 11.790 35.725 18.544 1.00 56.12 322 PRO A CA 1
ATOM 2389 C C . PRO A 1 334 ? 12.165 35.692 17.057 1.00 57.61 322 PRO A C 1
ATOM 2390 O O . PRO A 1 334 ? 11.293 35.363 16.227 1.00 57.71 322 PRO A O 1
ATOM 2394 N N . ARG A 1 335 ? 13.418 36.056 16.721 1.00 58.73 323 ARG A N 1
ATOM 2395 C CA . ARG A 1 335 ? 13.810 36.287 15.304 1.00 59.73 323 ARG A CA 1
ATOM 2396 C C . ARG A 1 335 ? 15.176 35.696 14.913 1.00 60.21 323 ARG A C 1
ATOM 2397 O O . ARG A 1 335 ? 15.841 35.049 15.733 1.00 60.48 323 ARG A O 1
#

CATH classification: 3.40.50.10950 (+1 more: 3.40.50.10750)

Foldseek 3Di:
DALQQVQLVVLLVCLQVDQAFEEEELVQLDVLNLQLQVVCVVSSNHQYEYEDDPVVNVVSCVVVVGDDDHHYDQQVPPLCCVVLLVVLCVVCPPNRDPCNSVVSNRSLVNLSCLVVPGFAYEYALADPPVVNVVSQCRRQNFAPVQPDKWWWWWWAPPDDYIAIFIRQDDFAAAALQRQLSGQVQSQVLSCLLRVDGAAEEEDPAFPPNDDDPLQVRFVSSQVVNCVVPVPHHYDTHDHLCLQAPLVVVCPRPVPRSSSNPGRYGDRGNVCRNVPVVCCVPVVVTDIAFTWMTRTNGYHHDHNPDGSVSSNSNSSSSGSRD

Organism: Escherichia coli (strain K12) (NCBI:txid83333)